Protein AF-A0A6A7G4G2-F1 (afdb_monomer_lite)

Foldseek 3Di:
DLCCVQPNPDDDDLVSVVSVVVSCCCVPPVLVVLVVLACQQPVPVDPDPPDFAFAADEDADDPDAPCVVVVDPRCNRPHDPCRVLCLQQQCDQPRPRGPPGGDDDPLSPVLSVLVNQLVVCCVVPVASCPDPPPEGRHTAYPVFRWHFYRYSDIYTDHGPPCVVVNLVVLQDPDPVSCVVPVVSPDDPDDDPPPDPDPDDDDDDDDDDDDDDDDDDDDDDDPDDDDDDDDDDDDDDDDDDD

Sequence (241 aa):
KIFDHYVGSKELDRENADNFTAMYSDRLMWYPVDTIAYLHSEDLQSKRKKKKTFVYEFAHRGTQSVIDEFHLDIGRNWVSHGDDLIYLFGSTEKCLFCFKGPMKNEEDKKISEMMVKMWTNFAATGNPTPDNEPTTWQPFSAAQPHVLVIDMQPHMSDPDTKSQIREFWRQLPLKANLILFPTSVVNITNIEISIEADATPNDDVVTDEPVTVASEGTVDNSHVNIANVQNVDQQPRKDEL

Radius of gyration: 27.03 Å; chains: 1; bounding box: 56×71×79 Å

pLDDT: mean 76.83, std 24.1, range [27.56, 97.62]

Organism: NCBI:txid1518452

Secondary structure (DSSP, 8-state):
-HHHHHTTTPPP-SSSHHHHHHHHHIIIIIHHHHHHHHHHHH-TT---TT--B--EEE----S--GGGGGT-STTTTS--TTHHHHHHHTTSTT-TT-TTSS---HHHHHHHHHHHHHHHHHHHHS-S--S--SS--PPBBTTB---EEESSS-EEPPTTTTHHHHHHHHTS--HHHHHH-TTT---------------PPP--------------------------------PPPP---

Structure (mmCIF, N/CA/C/O backbone):
data_AF-A0A6A7G4G2-F1
#
_entry.id   AF-A0A6A7G4G2-F1
#
loop_
_atom_site.group_PDB
_atom_site.id
_atom_site.type_symbol
_atom_site.label_atom_id
_atom_site.label_alt_id
_atom_site.label_comp_id
_atom_site.label_asym_id
_atom_site.label_entity_id
_atom_site.label_seq_id
_atom_site.pdbx_PDB_ins_code
_atom_site.Cartn_x
_atom_site.Cartn_y
_atom_site.Cartn_z
_atom_site.occupancy
_atom_site.B_iso_or_equiv
_atom_site.auth_seq_id
_atom_site.auth_comp_id
_atom_site.auth_asym_id
_atom_site.auth_atom_id
_atom_site.pdbx_PDB_model_num
ATOM 1 N N . LYS A 1 1 ? 6.111 -21.995 -13.907 1.00 81.06 1 LYS A N 1
ATOM 2 C CA . LYS A 1 1 ? 4.838 -21.711 -13.187 1.00 81.06 1 LYS A CA 1
ATOM 3 C C . LYS A 1 1 ? 4.731 -20.243 -12.784 1.00 81.06 1 LYS A C 1
ATOM 5 O O . LYS A 1 1 ? 3.945 -19.539 -13.384 1.00 81.06 1 LYS A O 1
ATOM 10 N N . ILE A 1 2 ? 5.484 -19.792 -11.769 1.00 91.25 2 ILE A N 1
ATOM 11 C CA . ILE A 1 2 ? 5.437 -18.396 -11.296 1.00 91.25 2 ILE A CA 1
ATOM 12 C C . ILE A 1 2 ? 5.991 -17.464 -12.368 1.00 91.25 2 ILE A C 1
ATOM 14 O O . ILE A 1 2 ? 5.295 -16.557 -12.798 1.00 91.25 2 ILE A O 1
ATOM 18 N N . PHE A 1 3 ? 7.206 -17.746 -12.841 1.00 90.25 3 PHE A N 1
ATOM 19 C CA . PHE A 1 3 ? 7.815 -16.974 -13.917 1.00 90.25 3 PHE A CA 1
ATOM 20 C C . PHE A 1 3 ? 6.908 -16.938 -15.155 1.00 90.25 3 PHE A C 1
ATOM 22 O O . PHE A 1 3 ? 6.546 -15.860 -15.600 1.00 90.25 3 PHE A O 1
ATOM 29 N N . ASP A 1 4 ? 6.425 -18.095 -15.621 1.00 89.38 4 ASP A N 1
ATOM 30 C CA . ASP A 1 4 ? 5.506 -18.155 -16.770 1.00 89.38 4 ASP A CA 1
ATOM 31 C C . ASP A 1 4 ? 4.194 -17.377 -16.562 1.00 89.38 4 ASP A C 1
ATOM 33 O O . ASP A 1 4 ? 3.686 -16.798 -17.513 1.00 89.38 4 ASP A O 1
ATOM 37 N N . HIS A 1 5 ? 3.643 -17.345 -15.340 1.00 90.50 5 HIS A N 1
ATOM 38 C CA . HIS A 1 5 ? 2.402 -16.619 -15.036 1.00 90.50 5 HIS A CA 1
ATOM 39 C C . HIS A 1 5 ? 2.562 -15.100 -15.179 1.00 90.50 5 HIS A C 1
ATOM 41 O O . HIS A 1 5 ? 1.634 -14.432 -15.621 1.00 90.50 5 HIS A O 1
ATOM 47 N N . TYR A 1 6 ? 3.729 -14.561 -14.814 1.00 91.19 6 TYR A N 1
ATOM 48 C CA . TYR A 1 6 ? 3.992 -13.120 -14.845 1.00 91.19 6 TYR A CA 1
ATOM 49 C C . TYR A 1 6 ? 4.730 -12.680 -16.116 1.00 91.19 6 TYR A C 1
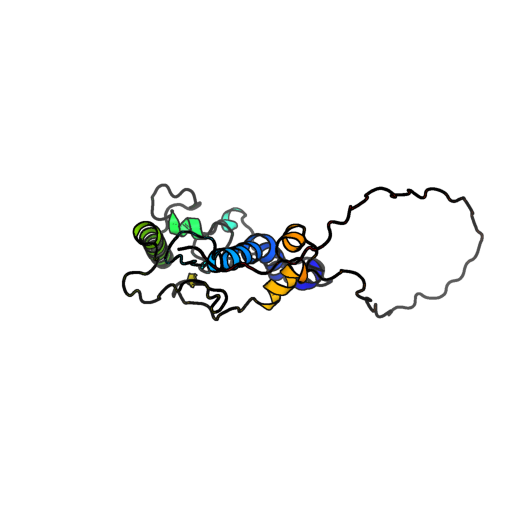ATOM 51 O O . TYR A 1 6 ? 4.337 -11.729 -16.786 1.00 91.19 6 TYR A O 1
ATOM 59 N N . VAL A 1 7 ? 5.823 -13.361 -16.449 1.00 88.00 7 VAL A N 1
ATOM 60 C CA . VAL A 1 7 ? 6.784 -12.967 -17.491 1.00 88.00 7 VAL A CA 1
ATOM 61 C C . VAL A 1 7 ? 6.609 -13.789 -18.774 1.00 88.00 7 VAL A C 1
ATOM 63 O O . VAL A 1 7 ? 6.899 -13.304 -19.869 1.00 88.00 7 VAL A O 1
ATOM 66 N N . GLY A 1 8 ? 6.083 -15.013 -18.671 1.00 83.50 8 GLY A N 1
ATOM 67 C CA . GLY A 1 8 ? 5.951 -15.935 -19.802 1.00 83.50 8 GLY A CA 1
ATOM 68 C C . GLY A 1 8 ? 7.287 -16.564 -20.216 1.00 83.50 8 GLY A C 1
ATOM 69 O O . GLY A 1 8 ? 8.216 -16.655 -19.420 1.00 83.50 8 GLY A O 1
ATOM 70 N N . SER A 1 9 ? 7.392 -17.001 -21.475 1.00 70.12 9 SER A N 1
ATOM 71 C CA . SER A 1 9 ? 8.593 -17.633 -22.053 1.00 70.12 9 SER A CA 1
ATOM 72 C C . SER A 1 9 ? 9.606 -16.637 -22.639 1.00 70.12 9 SER A C 1
ATOM 74 O O . SER A 1 9 ? 10.418 -17.012 -23.483 1.00 70.12 9 SER A O 1
ATOM 76 N N . LYS A 1 10 ? 9.518 -15.355 -22.273 1.00 69.56 10 LYS A N 1
ATOM 77 C CA . LYS A 1 10 ? 10.354 -14.290 -22.840 1.00 69.56 10 LYS A CA 1
ATOM 78 C C . LYS A 1 10 ? 11.706 -14.196 -22.131 1.00 69.56 10 LYS A C 1
ATOM 80 O O . LYS A 1 10 ? 11.816 -14.492 -20.941 1.00 69.56 10 LYS A O 1
ATOM 85 N N . GLU A 1 11 ? 12.719 -13.729 -22.857 1.00 75.94 11 GLU A N 1
ATOM 86 C CA . GLU A 1 11 ? 13.960 -13.240 -22.251 1.00 75.94 11 GLU A CA 1
ATOM 87 C C . GLU A 1 11 ? 13.659 -12.003 -21.391 1.00 75.94 11 GLU A C 1
ATOM 89 O O . GLU A 1 11 ? 12.798 -11.197 -21.738 1.00 75.94 11 GLU A O 1
ATOM 94 N N . LEU A 1 12 ? 14.330 -11.855 -20.245 1.00 77.75 12 LEU A N 1
ATOM 95 C CA . LEU A 1 12 ? 14.161 -10.681 -19.383 1.00 77.75 12 LEU A CA 1
ATOM 96 C C . LEU A 1 12 ? 14.739 -9.442 -20.071 1.00 77.75 12 LEU A C 1
ATOM 98 O O . LEU A 1 12 ? 15.929 -9.401 -20.382 1.00 77.75 12 LEU A O 1
ATOM 102 N N . ASP A 1 13 ? 13.910 -8.422 -20.260 1.00 81.94 13 ASP A N 1
ATOM 103 C CA . ASP A 1 13 ? 14.282 -7.174 -20.916 1.00 81.94 13 ASP A CA 1
ATOM 104 C C . ASP A 1 13 ? 13.625 -5.971 -20.219 1.00 81.94 13 ASP A C 1
ATOM 106 O O . ASP A 1 13 ? 12.921 -6.090 -19.215 1.00 81.94 13 ASP A O 1
ATOM 110 N N . ARG A 1 14 ? 13.898 -4.762 -20.720 1.00 82.94 14 ARG A N 1
ATOM 111 C CA . ARG A 1 14 ? 13.330 -3.539 -20.136 1.00 82.94 14 ARG A CA 1
ATOM 112 C C . ARG A 1 14 ? 11.817 -3.431 -20.329 1.00 82.94 14 ARG A C 1
ATOM 114 O O . ARG A 1 14 ? 11.185 -2.718 -19.556 1.00 82.94 14 ARG A O 1
ATOM 121 N N . GLU A 1 15 ? 11.250 -4.093 -21.334 1.00 81.38 15 GLU A N 1
ATOM 122 C CA . GLU A 1 15 ? 9.824 -4.018 -21.657 1.00 81.38 15 GLU A CA 1
ATOM 123 C C . GLU A 1 15 ? 8.984 -4.888 -20.714 1.00 81.38 15 GLU A C 1
ATOM 125 O O . GLU A 1 15 ? 7.830 -4.562 -20.447 1.00 81.38 15 GLU A O 1
ATOM 130 N N . ASN A 1 16 ? 9.559 -5.964 -20.165 1.00 82.94 16 ASN A N 1
ATOM 131 C CA . ASN A 1 16 ? 8.875 -6.867 -19.232 1.00 82.94 16 ASN A CA 1
ATOM 132 C C . ASN A 1 16 ? 9.217 -6.659 -17.747 1.00 82.94 16 ASN A C 1
ATOM 134 O O . ASN A 1 16 ? 8.733 -7.401 -16.886 1.00 82.94 16 ASN A O 1
ATOM 138 N N . ALA A 1 17 ? 9.992 -5.624 -17.429 1.00 89.25 17 ALA A N 1
ATOM 139 C CA . ALA A 1 17 ? 10.408 -5.335 -16.063 1.00 89.25 17 ALA A CA 1
ATOM 140 C C . ALA A 1 17 ? 9.237 -5.074 -15.106 1.00 89.25 17 ALA A C 1
ATOM 142 O O . ALA A 1 17 ? 9.325 -5.462 -13.945 1.00 89.25 17 ALA A O 1
ATOM 143 N N . ASP A 1 18 ? 8.129 -4.494 -15.579 1.00 90.94 18 ASP A N 1
ATOM 144 C CA . ASP A 1 18 ? 6.926 -4.291 -14.760 1.00 90.94 18 ASP A CA 1
ATOM 145 C C . ASP A 1 18 ? 6.338 -5.628 -14.287 1.00 90.94 18 ASP A C 1
ATOM 147 O O . ASP A 1 18 ? 6.023 -5.787 -13.108 1.00 90.94 18 ASP A O 1
ATOM 151 N N . ASN A 1 19 ? 6.261 -6.627 -15.170 1.00 91.81 19 ASN A N 1
ATOM 152 C CA . ASN A 1 19 ? 5.746 -7.953 -14.827 1.00 91.81 19 ASN A CA 1
ATOM 153 C C . ASN A 1 19 ? 6.685 -8.700 -13.879 1.00 91.81 19 ASN A C 1
ATOM 155 O O . ASN A 1 19 ? 6.238 -9.365 -12.942 1.00 91.81 19 ASN A O 1
ATOM 159 N N . PHE A 1 20 ? 7.993 -8.584 -14.106 1.00 91.56 20 PHE A N 1
ATOM 160 C CA . PHE A 1 20 ? 8.993 -9.163 -13.216 1.00 91.56 20 PHE A CA 1
ATOM 161 C C . PHE A 1 20 ? 8.945 -8.513 -11.826 1.00 91.56 20 PHE A C 1
ATOM 163 O O . PHE A 1 20 ? 8.968 -9.209 -10.810 1.00 91.56 20 PHE A O 1
ATOM 170 N N . THR A 1 21 ? 8.796 -7.191 -11.763 1.00 93.00 21 THR A N 1
ATOM 171 C CA . THR A 1 21 ? 8.613 -6.457 -10.508 1.00 93.00 21 THR A CA 1
ATOM 172 C C . THR A 1 21 ? 7.302 -6.827 -9.828 1.00 93.00 21 THR A C 1
ATOM 174 O O . THR A 1 21 ? 7.306 -7.072 -8.624 1.00 93.00 21 THR A O 1
ATOM 177 N N . ALA A 1 22 ? 6.196 -6.948 -10.566 1.00 94.62 22 ALA A N 1
ATOM 178 C CA . ALA A 1 22 ? 4.913 -7.404 -10.033 1.00 94.62 22 ALA A CA 1
ATOM 179 C C . ALA A 1 22 ? 5.025 -8.808 -9.419 1.00 94.62 22 ALA A C 1
ATOM 181 O O . ALA A 1 22 ? 4.557 -9.020 -8.305 1.00 94.62 22 ALA A O 1
ATOM 182 N N . MET A 1 23 ? 5.737 -9.734 -10.071 1.00 95.50 23 MET A N 1
ATOM 183 C CA . MET A 1 23 ? 5.987 -11.082 -9.546 1.00 95.50 23 MET A CA 1
ATOM 184 C C . MET A 1 23 ? 6.649 -11.050 -8.161 1.00 95.50 23 MET A C 1
ATOM 186 O O . MET A 1 23 ? 6.219 -11.754 -7.243 1.00 95.50 23 MET A O 1
ATOM 190 N N . TYR A 1 24 ? 7.701 -10.241 -7.996 1.00 94.94 24 TYR A N 1
ATOM 191 C CA . TYR A 1 24 ? 8.394 -10.107 -6.713 1.00 94.94 24 TYR A CA 1
ATOM 192 C C . TYR A 1 24 ? 7.564 -9.346 -5.680 1.00 94.94 24 TYR A C 1
ATOM 194 O O . TYR A 1 24 ? 7.491 -9.785 -4.531 1.00 94.94 24 TYR A O 1
ATOM 202 N N . SER A 1 25 ? 6.916 -8.251 -6.075 1.00 96.12 25 SER A N 1
ATOM 203 C CA . SER A 1 25 ? 6.040 -7.455 -5.209 1.00 96.12 25 SER A CA 1
ATOM 204 C C . SER A 1 25 ? 4.886 -8.290 -4.665 1.00 96.12 25 SER A C 1
ATOM 206 O O . SER A 1 25 ? 4.633 -8.285 -3.457 1.00 96.12 25 SER A O 1
ATOM 208 N N . ASP A 1 26 ? 4.247 -9.087 -5.521 1.00 97.12 26 ASP A N 1
ATOM 209 C CA . ASP A 1 26 ? 3.154 -9.962 -5.120 1.00 97.12 26 ASP A CA 1
ATOM 210 C C . ASP A 1 26 ? 3.636 -11.053 -4.171 1.00 97.12 26 ASP A C 1
ATOM 212 O O . ASP A 1 26 ? 3.036 -11.281 -3.119 1.00 97.12 26 ASP A O 1
ATOM 216 N N . ARG A 1 27 ? 4.771 -11.685 -4.487 1.00 94.81 27 ARG A N 1
ATOM 217 C CA . ARG A 1 27 ? 5.325 -12.765 -3.669 1.00 94.81 27 ARG A CA 1
ATOM 218 C C . ARG A 1 27 ? 5.812 -12.301 -2.300 1.00 94.81 27 ARG A C 1
ATOM 220 O O . ARG A 1 27 ? 5.656 -13.039 -1.321 1.00 94.81 27 ARG A O 1
ATOM 227 N N . LEU A 1 28 ? 6.525 -11.181 -2.246 1.00 94.94 28 LEU A N 1
ATOM 228 C CA . LEU A 1 28 ? 7.255 -10.752 -1.052 1.00 94.94 28 LEU A CA 1
ATOM 229 C C . LEU A 1 28 ? 6.418 -9.854 -0.147 1.00 94.94 28 LEU A C 1
ATOM 231 O O . LEU A 1 28 ? 6.585 -9.927 1.067 1.00 94.94 28 LEU A O 1
ATOM 235 N N . MET A 1 29 ? 5.522 -9.050 -0.721 1.00 94.81 29 MET A N 1
ATOM 236 C CA . MET A 1 29 ? 4.782 -8.030 0.017 1.00 94.81 29 MET A CA 1
ATOM 237 C C . MET A 1 29 ? 3.285 -8.301 -0.016 1.00 94.81 29 MET A C 1
ATOM 239 O O . MET A 1 29 ? 2.689 -8.574 1.024 1.00 94.81 29 MET A O 1
ATOM 243 N N . TRP A 1 30 ? 2.677 -8.261 -1.202 1.00 96.50 30 TRP A N 1
ATOM 244 C CA . TRP A 1 30 ? 1.223 -8.191 -1.297 1.00 96.50 30 TRP A CA 1
ATOM 245 C C . TRP A 1 30 ? 0.535 -9.473 -0.806 1.00 96.50 30 TRP A C 1
ATOM 247 O O . TRP A 1 30 ? -0.280 -9.386 0.106 1.00 96.50 30 TRP A O 1
ATOM 257 N N . TYR A 1 31 ? 0.892 -10.662 -1.313 1.00 96.38 31 TYR A N 1
ATOM 258 C CA . TYR A 1 31 ? 0.218 -11.917 -0.939 1.00 96.38 31 TYR A CA 1
ATOM 259 C C . TYR A 1 31 ? 0.332 -12.250 0.564 1.00 96.38 31 TYR A C 1
ATOM 261 O O . TYR A 1 31 ? -0.677 -12.623 1.173 1.00 96.38 31 TYR A O 1
ATOM 269 N N . PRO A 1 32 ? 1.504 -12.093 1.219 1.00 95.56 32 PRO A N 1
ATOM 270 C CA . PRO A 1 32 ? 1.597 -12.231 2.671 1.00 95.56 32 PRO A CA 1
ATOM 271 C C . PRO A 1 32 ? 0.746 -11.214 3.447 1.00 95.56 32 PRO A C 1
ATOM 273 O O . PRO A 1 32 ? 0.063 -11.610 4.391 1.00 95.56 32 PRO A O 1
ATOM 276 N N . VAL A 1 33 ? 0.766 -9.929 3.066 1.00 96.00 33 VAL A N 1
ATOM 277 C CA . VAL A 1 33 ? -0.027 -8.872 3.729 1.00 96.00 33 VAL A CA 1
ATOM 278 C C . VAL A 1 33 ? -1.515 -9.162 3.604 1.00 96.00 33 VAL A C 1
ATOM 280 O O . VAL A 1 33 ? -2.245 -9.121 4.591 1.00 96.00 33 VAL A O 1
ATOM 283 N N . ASP A 1 34 ? -1.944 -9.514 2.403 1.00 96.06 34 ASP A N 1
ATOM 284 C CA . ASP A 1 34 ? -3.311 -9.870 2.074 1.00 96.06 34 ASP A CA 1
ATOM 285 C C . ASP A 1 34 ? -3.786 -11.108 2.865 1.00 96.06 34 ASP A C 1
ATOM 287 O O . ASP A 1 34 ? -4.823 -11.072 3.530 1.00 96.06 34 ASP A O 1
ATOM 291 N N . THR A 1 35 ? -2.968 -12.162 2.925 1.00 95.00 35 THR A N 1
ATOM 292 C CA . THR A 1 35 ? -3.232 -13.351 3.755 1.00 95.00 35 THR A CA 1
ATOM 293 C C . THR A 1 35 ? -3.382 -12.993 5.237 1.00 95.00 35 THR A C 1
ATOM 295 O O . THR A 1 35 ? -4.319 -13.439 5.903 1.00 95.00 35 THR A O 1
ATOM 298 N N . ILE A 1 36 ? -2.475 -12.168 5.771 1.00 93.75 36 ILE A N 1
ATOM 299 C CA . ILE A 1 36 ? -2.517 -11.735 7.173 1.00 93.75 36 ILE A CA 1
ATOM 300 C C . ILE A 1 36 ? -3.740 -10.854 7.435 1.00 93.75 36 ILE A C 1
ATOM 302 O O . ILE A 1 36 ? -4.335 -10.969 8.505 1.00 93.75 36 ILE A O 1
ATOM 306 N N . ALA A 1 37 ? -4.149 -10.009 6.487 1.00 95.00 37 ALA A N 1
ATOM 307 C CA . ALA A 1 37 ? -5.330 -9.167 6.629 1.00 95.00 37 ALA A CA 1
ATOM 308 C C . ALA A 1 37 ? -6.604 -10.006 6.806 1.00 95.00 37 ALA A C 1
ATOM 310 O O . ALA A 1 37 ? -7.372 -9.738 7.735 1.00 95.00 37 ALA A O 1
ATOM 311 N N . TYR A 1 38 ? -6.779 -11.063 6.001 1.00 93.94 38 TYR A N 1
ATOM 312 C CA . TYR A 1 38 ? -7.881 -12.021 6.160 1.00 93.94 38 TYR A CA 1
ATOM 313 C C . TYR A 1 38 ? -7.832 -12.698 7.527 1.00 93.94 38 TYR A C 1
ATOM 315 O O . TYR A 1 38 ? -8.751 -12.508 8.326 1.00 93.94 38 TYR A O 1
ATOM 323 N N . LEU A 1 39 ? -6.721 -13.371 7.848 1.00 91.44 39 LEU A N 1
ATOM 324 C CA . LEU A 1 39 ? -6.558 -14.088 9.118 1.00 91.44 39 LEU A CA 1
ATOM 325 C C . LEU A 1 39 ? -6.766 -13.172 10.331 1.00 91.44 39 LEU A C 1
ATOM 327 O O . LEU A 1 39 ? -7.404 -13.552 11.309 1.00 91.44 39 LEU A O 1
ATOM 331 N N . HIS A 1 40 ? -6.258 -11.940 10.277 1.00 91.12 40 HIS A N 1
ATOM 332 C CA . HIS A 1 40 ? -6.426 -10.975 11.353 1.00 91.12 40 HIS A CA 1
ATOM 333 C C . HIS A 1 40 ? -7.870 -10.462 11.431 1.00 91.12 40 HIS A C 1
ATOM 335 O O . HIS A 1 40 ? -8.378 -10.289 12.539 1.00 91.12 40 HIS A O 1
ATOM 341 N N . SER A 1 41 ? -8.543 -10.225 10.303 1.00 91.75 41 SER A N 1
ATOM 342 C CA . SER A 1 41 ? -9.944 -9.780 10.294 1.00 91.75 41 SER A CA 1
ATOM 343 C C . SER A 1 41 ? -10.920 -10.856 10.782 1.00 91.75 41 SER A C 1
ATOM 345 O O . SER A 1 41 ? -11.914 -10.519 11.421 1.00 91.75 41 SER A O 1
ATOM 347 N N . GLU A 1 42 ? -10.605 -12.131 10.550 1.00 87.56 42 GLU A N 1
ATOM 348 C CA . GLU A 1 42 ? -11.453 -13.281 10.885 1.00 87.56 42 GLU A CA 1
ATOM 349 C C . GLU A 1 42 ? -11.071 -13.977 12.197 1.00 87.56 42 GLU A C 1
ATOM 351 O O . GLU A 1 42 ? -11.724 -14.937 12.590 1.00 87.56 42 GLU A O 1
ATOM 356 N N . ASP A 1 43 ? -10.026 -13.529 12.895 1.00 81.56 43 ASP A N 1
ATOM 357 C CA . ASP A 1 43 ? -9.578 -14.122 14.161 1.00 81.56 43 ASP A CA 1
ATOM 358 C C . ASP A 1 43 ? -10.639 -13.970 15.271 1.00 81.56 43 ASP A C 1
ATOM 360 O O . ASP A 1 43 ? -10.647 -13.017 16.060 1.00 81.56 43 ASP A O 1
ATOM 364 N N . LEU A 1 44 ? -11.524 -14.969 15.330 1.00 66.62 44 LEU A N 1
ATOM 365 C CA . LEU A 1 44 ? -12.608 -15.109 16.302 1.00 66.62 44 LEU A CA 1
ATOM 366 C C . LEU A 1 44 ? -12.099 -15.387 17.722 1.00 66.62 44 LEU A C 1
ATOM 368 O O . LEU A 1 44 ? -12.847 -15.223 18.684 1.00 66.62 44 LEU A O 1
ATOM 372 N N . GLN A 1 45 ? -10.841 -15.815 17.868 1.00 72.44 45 GLN A N 1
ATOM 373 C CA . GLN A 1 45 ? -10.237 -16.136 19.165 1.00 72.44 45 GLN A CA 1
ATOM 374 C C . GLN A 1 45 ? -9.701 -14.885 19.874 1.00 72.44 45 GLN A C 1
ATOM 376 O O . GLN A 1 45 ? -9.361 -14.922 21.063 1.00 72.44 45 GLN A O 1
ATOM 381 N N . SER A 1 46 ? -9.642 -13.750 19.173 1.00 74.75 46 SER A N 1
ATOM 382 C CA . SER A 1 46 ? -9.207 -12.491 19.754 1.00 74.75 46 SER A CA 1
ATOM 383 C C . SER A 1 46 ? -10.125 -12.045 20.892 1.00 74.75 46 SER A C 1
ATOM 385 O O . SER A 1 46 ? -11.298 -11.733 2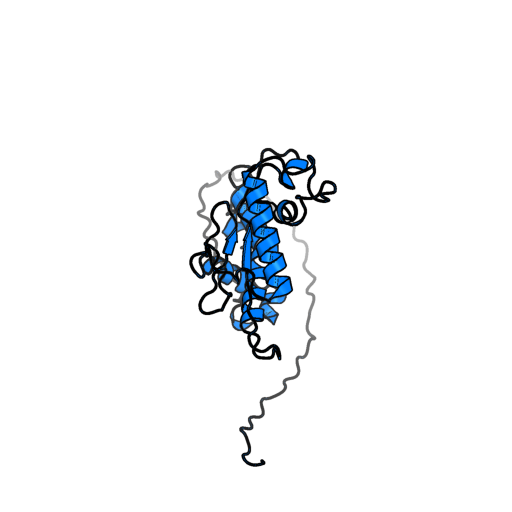0.703 1.00 74.75 46 SER A O 1
ATOM 387 N N . LYS A 1 47 ? -9.560 -11.873 22.092 1.00 78.19 47 LYS A N 1
ATOM 388 C CA . LYS A 1 47 ? -10.270 -11.270 23.238 1.00 78.19 47 LYS A CA 1
ATOM 389 C C . LYS A 1 47 ? -10.546 -9.765 23.055 1.00 78.19 47 LYS A C 1
ATOM 391 O O . LYS A 1 47 ? -11.192 -9.146 23.902 1.00 78.19 47 LYS A O 1
ATOM 396 N N . ARG A 1 48 ? -10.040 -9.149 21.977 1.00 70.12 48 ARG A N 1
ATOM 397 C CA . ARG A 1 48 ? -10.210 -7.720 21.676 1.00 70.12 48 ARG A CA 1
ATOM 398 C C . ARG A 1 48 ? -11.611 -7.467 21.115 1.00 70.12 48 ARG A C 1
ATOM 400 O O . ARG A 1 48 ? -11.864 -7.653 19.928 1.00 70.12 48 ARG A O 1
ATOM 407 N N . LYS A 1 49 ? -12.529 -6.999 21.967 1.00 64.38 49 LYS A N 1
ATOM 408 C CA . LYS A 1 49 ? -13.860 -6.540 21.533 1.00 64.38 49 LYS A CA 1
ATOM 409 C C . LYS A 1 49 ? -13.707 -5.441 20.466 1.00 64.38 49 LYS A C 1
ATOM 411 O O . LYS A 1 49 ? -12.964 -4.491 20.689 1.00 64.38 49 LYS A O 1
ATOM 416 N N . LYS A 1 50 ? -14.446 -5.543 19.351 1.00 72.56 50 LYS A N 1
ATOM 417 C CA . LYS A 1 50 ? -14.474 -4.558 18.242 1.00 72.56 50 LYS A CA 1
ATOM 418 C C . LYS A 1 50 ? -13.144 -4.388 17.481 1.00 72.56 50 LYS A C 1
ATOM 420 O O . LYS A 1 50 ? -12.844 -3.289 17.018 1.00 72.56 50 LYS A O 1
ATOM 425 N N . LYS A 1 51 ? -12.354 -5.461 17.349 1.00 82.12 51 LYS A N 1
ATOM 426 C CA . LYS A 1 51 ? -11.158 -5.497 16.493 1.00 82.12 51 LYS A CA 1
ATOM 427 C C . LYS A 1 51 ? -11.503 -5.032 15.073 1.00 82.12 51 LYS A C 1
ATOM 429 O O . LYS A 1 51 ? -12.492 -5.477 14.499 1.00 82.12 51 LYS A O 1
ATOM 434 N N . LYS A 1 52 ? -10.680 -4.142 14.525 1.00 91.31 52 LYS A N 1
ATOM 435 C CA . LYS A 1 52 ? -10.749 -3.685 13.136 1.00 91.31 52 LYS A CA 1
ATOM 436 C C . LYS A 1 52 ? -9.377 -3.869 12.504 1.00 91.31 52 LYS A C 1
ATOM 438 O O . LYS A 1 52 ? -8.367 -3.544 13.127 1.00 91.31 52 LYS A O 1
ATOM 443 N N . THR A 1 53 ? -9.354 -4.409 11.295 1.00 94.06 53 THR A N 1
ATOM 444 C CA . THR A 1 53 ? -8.159 -4.468 10.451 1.00 94.06 53 THR A CA 1
ATOM 445 C C . THR A 1 53 ? -8.255 -3.318 9.461 1.00 94.06 53 THR A C 1
ATOM 447 O O . THR A 1 53 ? -9.323 -3.110 8.904 1.00 94.06 53 THR A O 1
ATOM 450 N N . PHE A 1 54 ? -7.179 -2.574 9.236 1.00 95.81 54 PHE A N 1
ATOM 451 C CA . PHE A 1 54 ? -7.116 -1.536 8.207 1.00 95.81 54 PHE A CA 1
ATOM 452 C C . PHE A 1 54 ? -5.918 -1.840 7.316 1.00 95.81 54 PHE A C 1
ATOM 454 O O . PHE A 1 54 ? -4.846 -2.166 7.825 1.00 95.81 54 PHE A O 1
ATOM 461 N N . VAL A 1 55 ? -6.115 -1.777 6.003 1.00 97.00 55 VAL A N 1
ATOM 462 C CA . VAL A 1 55 ? -5.088 -2.078 4.999 1.00 97.00 55 VAL A CA 1
ATOM 463 C C . VAL A 1 55 ? -4.981 -0.879 4.065 1.00 97.00 55 VAL A C 1
ATOM 465 O O . VAL A 1 55 ? -6.010 -0.284 3.730 1.00 97.00 55 VAL A O 1
ATOM 468 N N . TYR A 1 56 ? -3.757 -0.519 3.675 1.00 97.44 56 TYR A N 1
ATOM 469 C CA . TYR A 1 56 ? -3.493 0.510 2.671 1.00 97.44 56 TYR A CA 1
ATOM 470 C C . TYR A 1 56 ? -2.571 -0.004 1.567 1.00 97.44 56 TYR A C 1
ATOM 472 O O . TYR A 1 56 ? -1.787 -0.929 1.775 1.00 97.44 56 TYR A O 1
ATOM 480 N N . GLU A 1 57 ? -2.660 0.649 0.415 1.00 96.94 57 GLU A N 1
ATOM 481 C CA . GLU A 1 57 ? -1.700 0.590 -0.676 1.00 96.94 57 GLU A CA 1
ATOM 482 C C . GLU A 1 57 ? -1.173 2.008 -0.887 1.00 96.94 57 GLU A C 1
ATOM 484 O O . GLU A 1 57 ? -1.944 2.937 -1.126 1.00 96.94 57 GLU A O 1
ATOM 489 N N . PHE A 1 58 ? 0.135 2.202 -0.740 1.00 97.62 58 PHE A N 1
ATOM 490 C CA . PHE A 1 58 ? 0.751 3.495 -1.009 1.00 97.62 58 PHE A CA 1
ATOM 491 C C . PHE A 1 58 ? 1.029 3.613 -2.509 1.00 97.62 58 PHE A C 1
ATOM 493 O O . PHE A 1 58 ? 1.799 2.826 -3.053 1.00 97.62 58 PHE A O 1
ATOM 500 N N . ALA A 1 59 ? 0.388 4.578 -3.167 1.00 96.44 59 ALA A N 1
ATOM 501 C CA . ALA A 1 59 ? 0.373 4.726 -4.624 1.00 96.44 59 ALA A CA 1
ATOM 502 C C . ALA A 1 59 ? 0.884 6.102 -5.093 1.00 96.44 59 ALA A C 1
ATOM 504 O O . ALA A 1 59 ? 0.751 6.459 -6.263 1.00 96.44 59 ALA A O 1
ATOM 505 N N . HIS A 1 60 ? 1.496 6.882 -4.198 1.00 96.00 60 HIS A N 1
ATOM 506 C CA . HIS A 1 60 ? 2.052 8.192 -4.531 1.00 96.00 60 HIS A CA 1
ATOM 507 C C . HIS A 1 60 ? 3.539 8.114 -4.882 1.00 96.00 60 HIS A C 1
ATOM 509 O O . HIS A 1 60 ? 4.389 7.876 -4.021 1.00 96.00 60 HIS A O 1
ATOM 515 N N . ARG A 1 61 ? 3.875 8.396 -6.143 1.00 94.94 61 ARG A N 1
ATOM 516 C CA . ARG A 1 61 ? 5.260 8.608 -6.577 1.00 94.94 61 ARG A CA 1
ATOM 517 C C . ARG A 1 61 ? 5.618 10.091 -6.482 1.00 94.94 61 ARG A C 1
ATOM 519 O O . ARG A 1 61 ? 5.479 10.830 -7.453 1.00 94.94 61 ARG A O 1
ATOM 526 N N . GLY A 1 62 ? 6.088 10.524 -5.317 1.00 91.75 62 GLY A N 1
ATOM 527 C CA . GLY A 1 62 ? 6.501 11.918 -5.127 1.00 91.75 62 GLY A CA 1
ATOM 528 C C . GLY A 1 62 ? 7.892 12.237 -5.661 1.00 91.75 62 GLY A C 1
ATOM 529 O O . GLY A 1 62 ? 8.509 11.450 -6.381 1.00 91.75 62 GLY A O 1
ATOM 530 N N . THR A 1 63 ? 8.409 13.412 -5.298 1.00 91.50 63 THR A N 1
ATOM 531 C CA . THR A 1 63 ? 9.675 13.944 -5.843 1.00 91.50 63 THR A CA 1
ATOM 532 C C . THR A 1 63 ? 10.928 13.190 -5.395 1.00 91.50 63 THR A C 1
ATOM 534 O O . THR A 1 63 ? 11.980 13.309 -6.027 1.00 91.50 63 THR A O 1
ATOM 537 N N . GLN A 1 64 ? 10.821 12.418 -4.315 1.00 89.00 64 GLN A N 1
ATOM 538 C CA . GLN A 1 64 ? 11.861 11.533 -3.803 1.00 89.00 64 GLN A CA 1
ATOM 539 C C . GLN A 1 64 ? 11.314 10.108 -3.718 1.00 89.00 64 GLN A C 1
ATOM 541 O O . GLN A 1 64 ? 10.155 9.904 -3.359 1.00 89.00 64 GLN A O 1
ATOM 546 N N . SER A 1 65 ? 12.167 9.139 -4.030 1.00 91.56 65 SER A N 1
ATOM 547 C CA . SER A 1 65 ? 11.921 7.709 -3.843 1.00 91.56 65 SER A CA 1
ATOM 548 C C . SER A 1 65 ? 13.217 7.043 -3.398 1.00 91.56 65 SER A C 1
ATOM 550 O O . SER A 1 65 ? 14.303 7.514 -3.745 1.00 91.56 65 SER A O 1
ATOM 552 N N . VAL A 1 66 ? 13.116 5.945 -2.652 1.00 89.19 66 VAL A N 1
ATOM 553 C CA . VAL A 1 66 ? 14.264 5.113 -2.275 1.00 89.19 66 VAL A CA 1
ATOM 554 C C . VAL A 1 66 ? 14.982 4.599 -3.526 1.00 89.19 66 VAL A C 1
ATOM 556 O O . VAL A 1 66 ? 16.210 4.522 -3.541 1.00 89.19 66 VAL A O 1
ATOM 559 N N . ILE A 1 67 ? 14.245 4.312 -4.607 1.00 89.88 67 ILE A N 1
ATOM 560 C CA . ILE A 1 67 ? 14.845 3.776 -5.833 1.00 89.88 67 ILE A CA 1
ATOM 561 C C . ILE A 1 67 ? 15.735 4.790 -6.575 1.00 89.88 67 ILE A C 1
ATOM 563 O O . ILE A 1 67 ? 16.622 4.388 -7.329 1.00 89.88 67 ILE A O 1
ATOM 567 N N . ASP A 1 68 ? 15.555 6.097 -6.336 1.00 90.31 68 ASP A N 1
ATOM 568 C CA . ASP A 1 68 ? 16.350 7.155 -6.980 1.00 90.31 68 ASP A CA 1
ATOM 569 C C . ASP A 1 68 ? 17.854 7.031 -6.680 1.00 90.31 68 ASP A C 1
ATOM 571 O O . ASP A 1 68 ? 18.683 7.456 -7.491 1.00 90.31 68 ASP A O 1
ATOM 575 N N . GLU A 1 69 ? 18.202 6.460 -5.523 1.00 87.50 69 GLU A N 1
ATOM 576 C CA . GLU A 1 69 ? 19.582 6.295 -5.051 1.00 87.50 69 GLU A CA 1
ATOM 577 C C . GLU A 1 69 ? 20.366 5.261 -5.873 1.00 87.50 69 GLU A C 1
ATOM 579 O O . GLU A 1 69 ? 21.591 5.296 -5.928 1.00 87.50 69 GLU A O 1
ATOM 584 N N . PHE A 1 70 ? 19.673 4.365 -6.580 1.00 88.00 70 PHE A N 1
ATOM 585 C CA . PHE A 1 70 ? 20.322 3.398 -7.467 1.00 88.00 70 PHE A CA 1
ATOM 586 C C . PHE A 1 70 ? 20.658 3.981 -8.845 1.00 88.00 70 PHE A C 1
ATOM 588 O O . PHE A 1 70 ? 21.336 3.321 -9.630 1.00 88.00 70 PHE A O 1
ATOM 595 N N . HIS A 1 71 ? 20.196 5.202 -9.148 1.00 88.38 71 HIS A N 1
ATOM 596 C CA . HIS A 1 71 ? 20.448 5.903 -10.413 1.00 88.38 71 HIS A CA 1
ATOM 597 C C . HIS A 1 71 ? 20.104 5.072 -11.664 1.00 88.38 71 HIS A C 1
ATOM 599 O O . HIS A 1 71 ? 20.829 5.082 -12.660 1.00 88.38 71 HIS A O 1
ATOM 605 N N . LEU A 1 72 ? 18.989 4.339 -11.606 1.00 87.50 72 LEU A N 1
ATOM 606 C CA . LEU A 1 72 ? 18.493 3.503 -12.696 1.00 87.50 72 LEU A CA 1
ATOM 607 C C . LEU A 1 72 ? 17.376 4.215 -13.471 1.00 87.50 72 LEU A C 1
ATOM 609 O O . LEU A 1 72 ? 16.476 4.805 -12.880 1.00 87.50 72 LEU A O 1
ATOM 613 N N . ASP A 1 73 ? 17.392 4.101 -14.802 1.00 87.75 73 ASP A N 1
ATOM 614 C CA . ASP A 1 73 ? 16.284 4.583 -15.644 1.00 87.75 73 ASP A CA 1
ATOM 615 C C . ASP A 1 73 ? 15.032 3.706 -15.502 1.00 87.75 73 ASP A C 1
ATOM 617 O O . ASP A 1 73 ? 13.895 4.179 -15.599 1.00 87.75 73 ASP A O 1
ATOM 621 N N . ILE A 1 74 ? 15.247 2.403 -15.302 1.00 88.56 74 ILE A N 1
ATOM 622 C CA . ILE A 1 74 ? 14.182 1.419 -15.142 1.00 88.56 74 ILE A CA 1
ATOM 623 C C . ILE A 1 74 ? 13.523 1.579 -13.775 1.00 88.56 74 ILE A C 1
ATOM 625 O O . ILE A 1 74 ? 14.200 1.761 -12.767 1.00 88.56 74 ILE A O 1
ATOM 629 N N . GLY A 1 75 ? 12.192 1.546 -13.745 1.00 87.06 75 GLY A N 1
ATOM 630 C CA . GLY A 1 75 ? 11.434 1.710 -12.507 1.00 87.06 75 GLY A CA 1
ATOM 631 C C . GLY A 1 75 ? 11.430 3.123 -11.922 1.00 87.06 75 GLY A C 1
ATOM 632 O O . GLY A 1 75 ? 10.905 3.320 -10.832 1.00 87.06 75 GLY A O 1
ATOM 633 N N . ARG A 1 76 ? 11.928 4.135 -12.650 1.00 88.31 76 ARG A N 1
ATOM 634 C CA . ARG A 1 76 ? 11.945 5.540 -12.192 1.00 88.31 76 ARG A CA 1
ATOM 635 C C . ARG A 1 76 ? 10.577 6.075 -11.745 1.00 88.31 76 ARG A C 1
ATOM 637 O O . ARG A 1 76 ? 10.520 6.962 -10.900 1.00 88.31 76 ARG A O 1
ATOM 644 N N . ASN A 1 77 ? 9.489 5.533 -12.296 1.00 90.12 77 ASN A N 1
ATOM 645 C CA . ASN A 1 77 ? 8.112 5.929 -11.987 1.00 90.12 77 ASN A CA 1
ATOM 646 C C . ASN A 1 77 ? 7.411 4.978 -11.002 1.00 90.12 77 ASN A C 1
ATOM 648 O O . ASN A 1 77 ? 6.240 5.189 -10.700 1.00 90.12 77 ASN A O 1
ATOM 652 N N . TRP A 1 78 ? 8.080 3.927 -10.528 1.00 93.75 78 TRP A N 1
ATOM 653 C CA . TRP A 1 78 ? 7.498 3.008 -9.555 1.00 93.75 78 TRP A CA 1
ATOM 654 C C . TRP A 1 78 ? 7.484 3.627 -8.162 1.00 93.75 78 TRP A C 1
ATOM 656 O O . TRP A 1 78 ? 8.353 4.427 -7.815 1.00 93.75 78 TRP A O 1
ATOM 666 N N . VAL A 1 79 ? 6.513 3.198 -7.360 1.00 95.69 79 VAL A N 1
ATOM 667 C CA . VAL A 1 79 ? 6.520 3.393 -5.912 1.00 95.69 79 VAL A CA 1
ATOM 668 C C . VAL A 1 79 ? 7.261 2.211 -5.305 1.00 95.69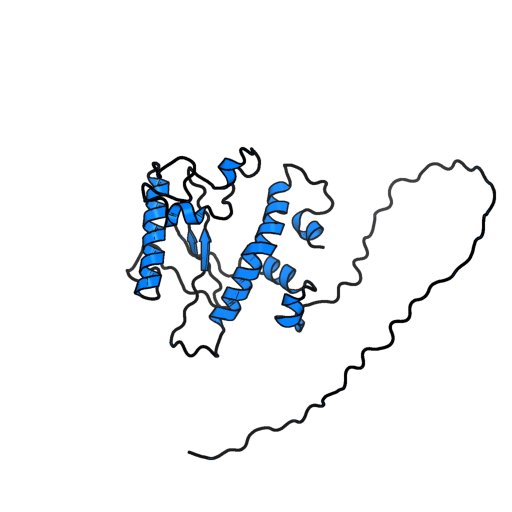 79 VAL A C 1
ATOM 670 O O . VAL A 1 79 ? 6.855 1.058 -5.461 1.00 95.69 79 VAL A O 1
ATOM 673 N N . SER A 1 80 ? 8.401 2.491 -4.687 1.00 93.06 80 SER A N 1
ATOM 674 C CA . SER A 1 80 ? 9.345 1.473 -4.244 1.00 93.06 80 SER A CA 1
ATOM 675 C C . SER A 1 80 ? 9.177 1.122 -2.767 1.00 93.06 80 SER A C 1
ATOM 677 O O . SER A 1 80 ? 8.497 1.808 -1.999 1.00 93.06 80 SER A O 1
ATOM 679 N N . HIS A 1 81 ? 9.794 0.017 -2.352 1.00 93.25 81 HIS A N 1
ATOM 680 C CA . HIS A 1 81 ? 9.769 -0.395 -0.956 1.00 93.25 81 HIS A CA 1
ATOM 681 C C . HIS A 1 81 ? 10.403 0.673 -0.051 1.00 93.25 81 HIS A C 1
ATOM 683 O O . HIS A 1 81 ? 11.564 1.036 -0.228 1.00 93.25 81 HIS A O 1
ATOM 689 N N . GLY A 1 82 ? 9.641 1.126 0.947 1.00 91.81 82 GLY A N 1
ATOM 690 C CA . GLY A 1 82 ? 10.065 2.146 1.905 1.00 91.81 82 GLY A CA 1
ATOM 691 C C . GLY A 1 82 ? 9.770 3.585 1.478 1.00 91.81 82 GLY A C 1
ATOM 692 O O . GLY A 1 82 ? 10.030 4.492 2.266 1.00 91.81 82 GLY A O 1
ATOM 693 N N . ASP A 1 83 ? 9.200 3.817 0.289 1.00 94.00 83 ASP A N 1
ATOM 694 C CA . ASP A 1 83 ? 8.817 5.170 -0.144 1.00 94.00 83 ASP A CA 1
ATOM 695 C C . ASP A 1 83 ? 7.796 5.806 0.807 1.00 94.00 83 ASP A C 1
ATOM 697 O O . ASP A 1 83 ? 7.873 6.999 1.086 1.00 94.00 83 ASP A O 1
ATOM 701 N N . ASP A 1 84 ? 6.885 5.017 1.375 1.00 94.81 84 ASP A N 1
ATOM 702 C CA . ASP A 1 84 ? 5.884 5.473 2.343 1.00 94.81 84 ASP A CA 1
ATOM 703 C C . ASP A 1 84 ? 6.507 6.018 3.647 1.00 94.81 84 ASP A C 1
ATOM 705 O O . ASP A 1 84 ? 5.978 6.951 4.261 1.00 94.81 84 ASP A O 1
ATOM 709 N N . LEU A 1 85 ? 7.686 5.520 4.038 1.00 92.75 85 LEU A N 1
ATOM 710 C CA . LEU A 1 85 ? 8.437 6.013 5.199 1.00 92.75 85 LEU A CA 1
ATOM 711 C C . LEU A 1 85 ? 8.937 7.449 5.005 1.00 92.75 85 LEU A C 1
ATOM 713 O O . LEU A 1 85 ? 9.057 8.191 5.985 1.00 92.75 85 LEU A O 1
ATOM 717 N N . ILE A 1 86 ? 9.178 7.870 3.759 1.00 91.94 86 ILE A N 1
ATOM 718 C CA . ILE A 1 86 ? 9.532 9.258 3.432 1.00 91.94 86 ILE A CA 1
ATOM 719 C C . ILE A 1 86 ? 8.401 10.197 3.869 1.00 91.94 86 ILE A C 1
ATOM 721 O O . ILE A 1 86 ? 8.659 11.274 4.397 1.00 91.94 86 ILE A O 1
ATOM 725 N N . TYR A 1 87 ? 7.142 9.784 3.731 1.00 93.06 87 TYR A N 1
ATOM 726 C CA . TYR A 1 87 ? 5.979 10.614 4.062 1.00 93.06 87 TYR A CA 1
ATOM 727 C C . TYR A 1 87 ? 5.600 10.522 5.539 1.00 93.06 87 TYR A C 1
ATOM 729 O O . TYR A 1 87 ? 5.119 11.503 6.101 1.00 93.06 87 TYR A O 1
ATOM 737 N N . LEU A 1 88 ? 5.875 9.398 6.204 1.00 92.00 88 LEU A N 1
ATOM 738 C CA . LEU A 1 88 ? 5.662 9.273 7.650 1.00 92.00 88 LEU A CA 1
ATOM 739 C C . LEU A 1 88 ? 6.719 10.013 8.482 1.00 92.00 88 LEU A C 1
ATOM 741 O O . LEU A 1 88 ? 6.400 10.527 9.553 1.00 92.00 88 LEU A O 1
ATOM 745 N N . PHE A 1 89 ? 7.966 10.080 8.005 1.00 87.50 89 PHE A N 1
ATOM 746 C CA . PHE A 1 89 ? 9.099 10.582 8.795 1.00 87.50 89 PHE A CA 1
ATOM 747 C C . PHE A 1 89 ? 9.854 11.761 8.156 1.00 87.50 89 PHE A C 1
ATOM 749 O O . PHE A 1 89 ? 10.796 12.287 8.759 1.00 87.50 89 PHE A O 1
ATOM 756 N N . GLY A 1 90 ? 9.455 12.207 6.960 1.00 77.25 90 GLY A N 1
ATOM 757 C CA . GLY A 1 90 ? 10.184 13.212 6.178 1.00 77.25 90 GLY A CA 1
ATOM 758 C C . GLY A 1 90 ? 9.849 14.672 6.406 1.00 77.25 90 GLY A C 1
ATOM 759 O O . GLY A 1 90 ? 10.498 15.542 5.825 1.00 77.25 90 GLY A O 1
ATOM 760 N N . SER A 1 91 ? 8.908 14.960 7.301 1.00 68.44 91 SER A N 1
ATOM 761 C CA . SER A 1 91 ? 8.590 16.326 7.727 1.00 68.44 91 SER A CA 1
ATOM 762 C C . SER A 1 91 ? 9.627 16.927 8.686 1.00 68.44 91 SER A C 1
ATOM 764 O O . SER A 1 91 ? 9.586 18.124 8.966 1.00 68.44 91 SER A O 1
ATOM 766 N N . THR A 1 92 ? 10.576 16.129 9.188 1.00 67.19 92 THR A N 1
ATOM 767 C CA . THR A 1 92 ? 11.624 16.601 10.103 1.00 67.19 92 THR A CA 1
ATOM 768 C C . THR A 1 92 ? 12.933 16.888 9.367 1.00 67.19 92 THR A C 1
ATOM 770 O O . THR A 1 92 ? 13.296 16.194 8.419 1.00 67.19 92 THR A O 1
ATOM 773 N N . GLU A 1 93 ? 13.706 17.869 9.846 1.00 65.00 93 GLU A N 1
ATOM 774 C CA . GLU A 1 93 ? 15.041 18.181 9.298 1.00 65.00 93 GLU A CA 1
ATOM 775 C C . GLU A 1 93 ? 16.028 17.000 9.383 1.00 65.00 93 GLU A C 1
ATOM 777 O O . GLU A 1 93 ? 17.042 16.985 8.691 1.00 65.00 93 GLU A O 1
ATOM 782 N N . LYS A 1 94 ? 15.727 15.993 10.215 1.00 67.19 94 LYS A N 1
ATOM 783 C CA . LYS A 1 94 ? 16.507 14.761 10.401 1.00 67.19 94 LYS A CA 1
ATOM 784 C C . LYS A 1 94 ? 15.817 13.550 9.775 1.00 67.19 94 LYS A C 1
ATOM 786 O O . LYS A 1 94 ? 15.808 12.470 10.363 1.00 67.19 94 LYS A O 1
ATOM 791 N N . CYS A 1 95 ? 15.203 13.732 8.612 1.00 69.25 95 CYS A N 1
ATOM 792 C CA . CYS A 1 95 ? 14.560 12.636 7.908 1.00 69.25 95 CYS A CA 1
ATOM 793 C C . CYS A 1 95 ? 15.574 11.530 7.571 1.00 69.25 95 CYS A C 1
ATOM 795 O O . CYS A 1 95 ? 16.425 11.695 6.701 1.00 69.25 95 CYS A O 1
ATOM 797 N N . LEU A 1 96 ? 15.449 10.384 8.247 1.00 70.00 96 LEU A N 1
ATOM 798 C CA . LEU A 1 96 ? 16.301 9.205 8.039 1.00 70.00 96 LEU A CA 1
ATOM 799 C C . LEU A 1 96 ? 16.109 8.559 6.658 1.00 70.00 96 LEU A C 1
ATOM 801 O O . LEU A 1 96 ? 16.969 7.804 6.219 1.00 70.00 96 LEU A O 1
ATOM 805 N N . PHE A 1 97 ? 14.996 8.863 5.987 1.00 73.94 97 PHE A N 1
ATOM 806 C CA . PHE A 1 97 ? 14.599 8.274 4.707 1.00 73.94 97 PHE A CA 1
ATOM 807 C C . PHE A 1 97 ? 14.646 9.277 3.539 1.00 73.94 97 PHE A C 1
ATOM 809 O O . PHE A 1 97 ? 14.275 8.934 2.423 1.00 73.94 97 PHE A O 1
ATOM 816 N N . CYS A 1 98 ? 15.097 10.517 3.768 1.00 73.00 98 CYS A N 1
ATOM 817 C CA . CYS A 1 98 ? 15.129 11.563 2.745 1.00 73.00 98 CYS A CA 1
ATOM 818 C C . CYS A 1 98 ? 16.563 11.769 2.270 1.00 73.00 98 CYS A C 1
ATOM 820 O O . CYS A 1 98 ? 17.339 12.514 2.870 1.00 73.00 98 CYS A O 1
ATOM 822 N N . PHE A 1 99 ? 16.905 11.124 1.160 1.00 73.12 99 PHE A N 1
ATOM 823 C CA . PHE A 1 99 ? 18.264 11.128 0.617 1.00 73.12 99 PHE A CA 1
ATOM 824 C C . PHE A 1 99 ? 18.671 12.485 0.020 1.00 73.12 99 PHE A C 1
ATOM 826 O O . PHE A 1 99 ? 19.856 12.802 -0.044 1.00 73.12 99 PHE A O 1
ATOM 833 N N . LYS A 1 100 ? 17.702 13.332 -0.364 1.00 76.62 100 LYS A N 1
ATOM 834 C CA . LYS A 1 100 ? 17.947 14.654 -0.978 1.00 76.62 100 LYS A CA 1
ATOM 835 C C . LYS A 1 100 ? 17.606 15.827 -0.046 1.00 76.62 100 LYS A C 1
ATOM 837 O O . LYS A 1 100 ? 17.498 16.971 -0.494 1.00 76.62 100 LYS A O 1
ATOM 842 N N . GLY A 1 101 ? 17.460 15.559 1.254 1.00 77.56 101 GLY A N 1
ATOM 843 C CA . GLY A 1 101 ? 17.080 16.549 2.264 1.00 77.56 101 GLY A CA 1
ATOM 844 C C . GLY A 1 101 ? 15.561 16.684 2.455 1.00 77.56 101 GLY A C 1
ATOM 845 O O . GLY A 1 101 ? 14.794 15.868 1.938 1.00 77.56 101 GLY A O 1
ATOM 846 N N . PRO A 1 102 ? 15.105 17.691 3.224 1.00 78.38 102 PRO A N 1
ATOM 847 C CA . PRO A 1 102 ? 13.708 17.797 3.635 1.00 78.38 102 PRO A CA 1
ATOM 848 C C . PRO A 1 102 ? 12.764 17.956 2.442 1.00 78.38 102 PRO A C 1
ATOM 850 O O . PRO A 1 102 ? 13.123 18.523 1.407 1.00 78.38 102 PRO A O 1
ATOM 853 N N . MET A 1 103 ? 11.533 17.483 2.614 1.00 86.12 103 MET A N 1
ATOM 854 C CA . MET A 1 103 ? 10.473 17.561 1.614 1.00 86.12 103 MET A CA 1
ATOM 855 C C . MET A 1 103 ? 10.113 19.021 1.288 1.00 86.12 103 MET A C 1
ATOM 857 O O . MET A 1 103 ? 9.689 19.786 2.155 1.00 86.12 103 MET A O 1
ATOM 861 N N . LYS A 1 104 ? 10.294 19.422 0.022 1.00 84.50 104 LYS A N 1
ATOM 862 C CA . LYS A 1 104 ? 10.052 20.805 -0.439 1.00 84.50 104 LYS A CA 1
ATOM 863 C C . LYS A 1 104 ? 8.767 20.967 -1.240 1.00 84.50 104 LYS A C 1
ATOM 865 O O . LYS A 1 104 ? 8.187 22.045 -1.209 1.00 84.50 104 LYS A O 1
ATOM 870 N N . ASN A 1 105 ? 8.362 19.930 -1.968 1.00 90.62 105 ASN A N 1
ATOM 871 C CA . ASN A 1 105 ? 7.173 19.952 -2.808 1.00 90.62 105 ASN A CA 1
ATOM 872 C C . ASN A 1 105 ? 5.901 19.982 -1.936 1.00 90.62 105 ASN A C 1
ATOM 874 O O . ASN A 1 105 ? 5.799 19.245 -0.960 1.00 90.62 105 ASN A O 1
ATOM 878 N N . GLU A 1 106 ? 4.952 20.855 -2.278 1.00 92.00 106 GLU A N 1
ATOM 879 C CA . GLU A 1 106 ? 3.723 21.064 -1.498 1.00 92.00 106 GLU A CA 1
ATOM 880 C C . GLU A 1 106 ? 2.718 19.908 -1.609 1.00 92.00 106 GLU A C 1
ATOM 882 O O . GLU A 1 106 ? 1.958 19.667 -0.677 1.00 92.00 106 GLU A O 1
ATOM 887 N N . GLU A 1 107 ? 2.700 19.179 -2.724 1.00 92.94 107 GLU A N 1
ATOM 888 C CA . GLU A 1 107 ? 1.879 17.975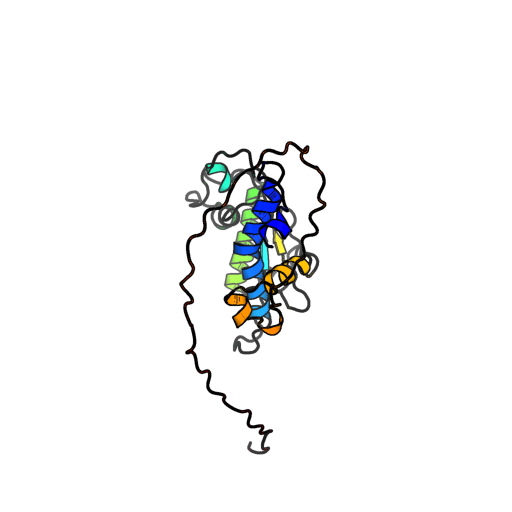 -2.887 1.00 92.94 107 GLU A CA 1
ATOM 889 C C . GLU A 1 107 ? 2.400 16.851 -1.993 1.00 92.94 107 GLU A C 1
ATOM 891 O O . GLU A 1 107 ? 1.640 16.290 -1.207 1.00 92.94 107 GLU A O 1
ATOM 896 N N . ASP A 1 108 ? 3.715 16.615 -2.008 1.00 92.81 108 ASP A N 1
ATOM 897 C CA . ASP A 1 108 ? 4.353 15.632 -1.130 1.00 92.81 108 ASP A CA 1
ATOM 898 C C . ASP A 1 108 ? 4.087 15.958 0.352 1.00 92.81 108 ASP A C 1
ATOM 900 O O . ASP A 1 108 ? 3.771 15.063 1.141 1.00 92.81 108 ASP A O 1
ATOM 904 N N . LYS A 1 109 ? 4.150 17.246 0.735 1.00 92.12 109 LYS A N 1
ATOM 905 C CA . LYS A 1 109 ? 3.849 17.688 2.110 1.00 92.12 109 LYS A CA 1
ATOM 906 C C . LYS A 1 109 ? 2.415 17.371 2.513 1.00 92.12 109 LYS A C 1
ATOM 908 O O . LYS A 1 109 ? 2.203 16.877 3.616 1.00 92.12 109 LYS A O 1
ATOM 913 N N . LYS A 1 110 ? 1.443 17.595 1.624 1.00 93.00 110 LYS A N 1
ATOM 914 C CA . LYS A 1 110 ? 0.037 17.247 1.882 1.00 93.00 110 LYS A CA 1
ATOM 915 C C . LYS A 1 110 ? -0.143 15.748 2.102 1.00 93.00 110 LYS A C 1
ATOM 917 O O . LYS A 1 110 ? -0.851 15.359 3.028 1.00 93.00 110 LYS A O 1
ATOM 922 N N . ILE A 1 111 ? 0.523 14.910 1.302 1.00 94.38 111 ILE A N 1
ATOM 923 C CA . ILE A 1 111 ? 0.516 13.454 1.510 1.00 94.38 111 ILE A CA 1
ATOM 924 C C . ILE A 1 111 ? 1.119 13.103 2.874 1.00 94.38 111 ILE A C 1
ATOM 926 O O . ILE A 1 111 ? 0.529 12.322 3.620 1.00 94.38 111 ILE A O 1
ATOM 930 N N . SER A 1 112 ? 2.252 13.714 3.236 1.00 93.75 112 SER A N 1
ATOM 931 C CA . SER A 1 112 ? 2.905 13.508 4.536 1.00 93.75 112 SER A CA 1
ATOM 932 C C . SER A 1 112 ? 1.998 13.884 5.710 1.00 93.75 112 SER A C 1
ATOM 934 O O . SER A 1 112 ? 1.791 13.070 6.608 1.00 93.75 112 SER A O 1
ATOM 936 N N . GLU A 1 113 ? 1.393 15.073 5.687 1.00 93.00 113 GLU A N 1
ATOM 937 C CA . GLU A 1 113 ? 0.466 15.536 6.726 1.00 93.00 113 GLU A CA 1
ATOM 938 C C . GLU A 1 113 ? -0.728 14.590 6.882 1.00 93.00 113 GLU A C 1
ATOM 940 O O . GLU A 1 113 ? -1.095 14.209 7.997 1.00 93.00 113 GLU A O 1
ATOM 945 N N . MET A 1 114 ? -1.302 14.161 5.760 1.00 93.94 114 MET A N 1
ATOM 946 C CA . MET A 1 114 ? -2.422 13.231 5.721 1.00 93.94 114 MET A CA 1
ATOM 947 C C . MET A 1 114 ? -2.051 11.853 6.286 1.00 93.94 114 MET A C 1
ATOM 949 O O . MET A 1 114 ? -2.787 11.313 7.115 1.00 93.94 114 MET A O 1
ATOM 953 N N . MET A 1 115 ? -0.900 11.293 5.903 1.00 95.44 115 MET A N 1
ATOM 954 C CA . MET A 1 115 ? -0.415 10.019 6.441 1.00 95.44 115 MET A CA 1
ATOM 955 C C . MET A 1 115 ? -0.119 10.118 7.939 1.00 95.44 115 MET A C 1
ATOM 957 O O . MET A 1 115 ? -0.615 9.306 8.718 1.00 95.44 115 MET A O 1
ATOM 961 N N . VAL A 1 116 ? 0.614 11.142 8.383 1.00 94.81 116 VAL A N 1
ATOM 962 C CA . VAL A 1 116 ? 0.907 11.345 9.811 1.00 94.81 116 VAL A CA 1
ATOM 963 C C . VAL A 1 116 ? -0.390 11.464 10.614 1.00 94.81 116 VAL A C 1
ATOM 965 O O . VAL A 1 116 ? -0.516 10.833 11.666 1.00 94.81 116 VAL A O 1
ATOM 968 N N . LYS A 1 117 ? -1.392 12.189 10.107 1.00 94.62 117 LYS A N 1
ATOM 969 C CA . LYS A 1 117 ? -2.714 12.291 10.736 1.00 94.62 117 LYS A CA 1
ATOM 970 C C . LYS A 1 117 ? -3.408 10.929 10.845 1.00 94.62 117 LYS A C 1
ATOM 972 O O . LYS A 1 117 ? -3.810 10.547 11.940 1.00 94.62 117 LYS A O 1
ATOM 977 N N . MET A 1 118 ? -3.500 10.157 9.759 1.00 96.19 118 MET A N 1
AT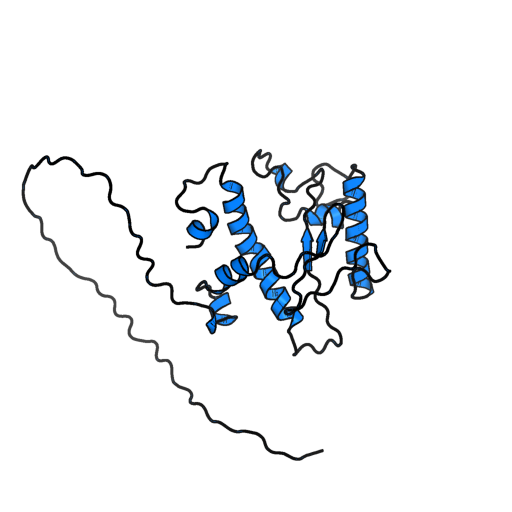OM 978 C CA . MET A 1 118 ? -4.140 8.832 9.789 1.00 96.19 118 MET A CA 1
ATOM 979 C C . MET A 1 118 ? -3.448 7.862 10.760 1.00 96.19 118 MET A C 1
ATOM 981 O O . MET A 1 118 ? -4.117 7.160 11.523 1.00 96.19 118 MET A O 1
ATOM 985 N N . TRP A 1 119 ? -2.113 7.851 10.794 1.00 97.00 119 TRP A N 1
ATOM 986 C CA . TRP A 1 119 ? -1.348 6.987 11.697 1.00 97.00 119 TRP A CA 1
ATOM 987 C C . TRP A 1 119 ? -1.477 7.410 13.162 1.00 97.00 119 TRP A C 1
ATOM 989 O O . TRP A 1 119 ? -1.677 6.561 14.034 1.00 97.00 119 TRP A O 1
ATOM 999 N N . THR A 1 120 ? -1.397 8.710 13.452 1.00 96.19 120 THR A N 1
ATOM 1000 C CA . THR A 1 120 ? -1.555 9.232 14.820 1.00 96.19 120 THR A CA 1
ATOM 1001 C C . THR A 1 120 ? -2.977 9.038 15.340 1.00 96.19 120 THR A C 1
ATOM 1003 O O . THR A 1 120 ? -3.150 8.625 16.487 1.00 96.19 120 THR A O 1
ATOM 1006 N N . ASN A 1 121 ? -3.991 9.204 14.488 1.00 96.44 121 ASN A N 1
ATOM 1007 C CA . ASN A 1 121 ? -5.381 8.885 14.809 1.00 96.44 121 ASN A CA 1
ATOM 1008 C C . ASN A 1 121 ? -5.575 7.401 15.128 1.00 96.44 121 ASN A C 1
ATOM 1010 O O . ASN A 1 121 ? -6.217 7.064 16.129 1.00 96.44 121 ASN A O 1
ATOM 1014 N N . PHE A 1 122 ? -4.994 6.505 14.323 1.00 96.12 122 PHE A N 1
ATOM 1015 C CA . PHE A 1 122 ? -5.047 5.071 14.598 1.00 96.12 122 PHE A CA 1
ATOM 1016 C C . PHE A 1 122 ? -4.360 4.727 15.923 1.00 96.12 122 PHE A C 1
ATOM 1018 O O . PHE A 1 122 ? -4.922 3.979 16.720 1.00 96.12 122 PHE A O 1
ATOM 1025 N N . ALA A 1 123 ? -3.196 5.316 16.203 1.00 96.06 123 ALA A N 1
ATOM 1026 C CA . ALA A 1 123 ? -2.495 5.116 17.468 1.00 96.06 123 ALA A CA 1
ATOM 1027 C C . ALA A 1 123 ? -3.304 5.621 18.677 1.00 96.06 123 ALA A C 1
ATOM 1029 O O . ALA A 1 123 ? -3.339 4.958 19.713 1.00 96.06 123 ALA A O 1
ATOM 1030 N N . ALA A 1 124 ? -3.974 6.769 18.546 1.00 95.75 124 ALA A N 1
ATOM 1031 C CA . ALA A 1 124 ? -4.743 7.382 19.627 1.00 95.75 124 ALA A CA 1
ATOM 1032 C C . ALA A 1 124 ? -6.101 6.703 19.872 1.00 95.75 124 ALA A C 1
ATOM 1034 O O . ALA A 1 124 ? -6.548 6.615 21.015 1.00 95.75 124 ALA A O 1
ATOM 1035 N N . THR A 1 125 ? -6.775 6.238 18.815 1.00 93.25 125 THR A N 1
ATOM 1036 C CA . THR A 1 125 ? -8.199 5.851 18.881 1.00 93.25 125 THR A CA 1
ATOM 1037 C C . THR A 1 125 ? -8.504 4.444 18.363 1.00 93.25 125 THR A C 1
ATOM 1039 O O . THR A 1 125 ? -9.603 3.932 18.579 1.00 93.25 125 THR A O 1
ATOM 1042 N N . GLY A 1 126 ? -7.569 3.808 17.655 1.00 92.44 126 GLY A N 1
ATOM 1043 C CA . GLY A 1 126 ? -7.813 2.574 16.903 1.00 92.44 126 GLY A CA 1
ATOM 1044 C C . GLY A 1 126 ? -8.623 2.769 15.613 1.00 92.44 126 GLY A C 1
ATOM 1045 O O . GLY A 1 126 ? -8.997 1.779 14.986 1.00 92.44 126 GLY A O 1
ATOM 1046 N N . ASN A 1 127 ? -8.911 4.012 15.211 1.00 94.00 127 ASN A N 1
ATOM 1047 C CA . ASN A 1 127 ? -9.538 4.372 13.939 1.00 94.00 127 ASN A CA 1
ATOM 1048 C C . ASN A 1 127 ? -8.670 5.431 13.226 1.00 94.00 127 ASN A C 1
ATOM 1050 O O . ASN A 1 127 ? -8.455 6.493 13.803 1.00 94.00 127 ASN A O 1
ATOM 1054 N N . PRO A 1 128 ? -8.174 5.189 12.000 1.00 95.75 128 PRO A N 1
ATOM 1055 C CA . PRO A 1 128 ? -7.331 6.160 11.297 1.00 95.75 128 PRO A CA 1
ATOM 1056 C C . PRO A 1 128 ? -8.087 7.410 10.810 1.00 95.75 128 PRO A C 1
ATOM 1058 O O . PRO A 1 128 ? -7.478 8.461 10.624 1.00 95.75 128 PRO A O 1
ATOM 1061 N N . THR A 1 129 ? -9.412 7.335 10.634 1.00 95.38 129 THR A N 1
ATOM 1062 C CA . THR A 1 129 ? -10.246 8.463 10.166 1.00 95.38 129 THR A CA 1
ATOM 1063 C C . THR A 1 129 ? -11.470 8.656 11.080 1.00 95.38 129 THR A C 1
ATOM 1065 O O . THR A 1 129 ? -12.597 8.336 10.706 1.00 95.38 129 THR A O 1
ATOM 1068 N N . PRO A 1 130 ? -11.272 9.099 12.337 1.00 89.19 130 PRO A N 1
ATOM 1069 C CA . PRO A 1 130 ? -12.360 9.272 13.298 1.00 89.19 130 PRO A CA 1
ATOM 1070 C C . PRO A 1 130 ? -13.208 10.527 13.033 1.00 89.19 130 PRO A C 1
ATOM 1072 O O . PRO A 1 130 ? -14.396 10.520 13.347 1.00 89.19 130 PRO A O 1
ATOM 1075 N N . ASP A 1 131 ? -12.623 11.563 12.426 1.00 82.75 131 ASP A N 1
ATOM 1076 C CA . ASP A 1 131 ? -13.202 12.906 12.330 1.00 82.75 131 ASP A CA 1
ATOM 1077 C C . ASP A 1 131 ? -13.723 13.214 10.919 1.00 82.75 131 ASP A C 1
ATOM 1079 O O . ASP A 1 131 ? -13.141 14.043 10.234 1.00 82.75 131 ASP A O 1
ATOM 1083 N N . ASN A 1 132 ? -14.798 12.550 10.466 1.00 73.81 132 ASN A N 1
ATOM 1084 C CA . ASN A 1 132 ? -15.514 12.837 9.200 1.00 73.81 132 ASN A CA 1
ATOM 1085 C C . ASN A 1 132 ? -14.615 13.351 8.050 1.00 73.81 132 ASN A C 1
ATOM 1087 O O . ASN A 1 132 ? -14.912 14.366 7.413 1.00 73.81 132 ASN A O 1
ATOM 1091 N N . GLU A 1 133 ? -13.489 12.672 7.826 1.00 81.19 133 GLU A N 1
ATOM 1092 C CA . GLU A 1 133 ? -12.530 13.049 6.792 1.00 81.19 133 GLU A CA 1
ATOM 1093 C C . GLU A 1 133 ? -13.181 12.891 5.407 1.00 81.19 133 GLU A C 1
ATOM 1095 O O . GLU A 1 133 ? -14.100 12.075 5.260 1.00 81.19 133 GLU A O 1
ATOM 1100 N N . PRO A 1 134 ? -12.697 13.602 4.368 1.00 83.31 134 PRO A N 1
ATOM 1101 C CA . PRO A 1 134 ? -13.227 13.469 3.008 1.00 83.31 134 PRO A CA 1
ATOM 1102 C C . PRO A 1 134 ? -13.291 12.015 2.521 1.00 83.31 134 PRO A C 1
ATOM 1104 O O . PRO A 1 134 ? -14.231 11.641 1.821 1.00 83.31 134 PRO A O 1
ATOM 1107 N N . THR A 1 135 ? -12.333 11.193 2.959 1.00 90.12 135 THR A N 1
ATOM 1108 C CA . THR A 1 135 ? -12.306 9.751 2.717 1.00 90.12 135 THR A CA 1
ATOM 1109 C C . THR A 1 135 ? -12.314 9.008 4.044 1.00 90.12 135 THR A C 1
ATOM 1111 O O . THR A 1 135 ? -11.413 9.158 4.867 1.00 90.12 135 THR A O 1
ATOM 1114 N N . THR A 1 136 ? -13.325 8.162 4.245 1.00 94.38 136 THR A N 1
ATOM 1115 C CA . THR A 1 136 ? -13.370 7.240 5.385 1.00 94.38 136 THR A CA 1
ATOM 1116 C C . THR A 1 136 ? -12.550 5.996 5.066 1.00 94.38 136 THR A C 1
ATOM 1118 O O . THR A 1 136 ? -12.901 5.238 4.163 1.00 94.38 136 THR A O 1
ATOM 1121 N N . TRP A 1 137 ? -11.493 5.747 5.836 1.00 95.88 137 TRP A N 1
ATOM 1122 C CA . TRP A 1 137 ? -10.724 4.509 5.753 1.00 95.88 137 TRP A CA 1
ATOM 1123 C C . TRP A 1 137 ? -11.514 3.386 6.426 1.00 95.88 137 TRP A C 1
ATOM 1125 O O . TRP A 1 137 ? -11.600 3.295 7.652 1.00 95.88 137 TRP A O 1
ATOM 1135 N N . GLN A 1 138 ? -12.145 2.550 5.606 1.00 94.38 138 GLN A N 1
ATOM 1136 C CA . GLN A 1 138 ? -13.016 1.479 6.075 1.00 94.38 138 GLN A CA 1
ATOM 1137 C C . GLN A 1 138 ? -12.205 0.269 6.564 1.00 94.38 138 GLN A C 1
ATOM 1139 O O . GLN A 1 138 ? -11.129 -0.013 6.029 1.00 94.38 138 GLN A O 1
ATOM 1144 N N . PRO A 1 139 ? -12.693 -0.459 7.587 1.00 93.62 139 PRO A N 1
ATOM 1145 C CA . PRO A 1 139 ? -12.025 -1.661 8.047 1.00 93.62 139 PRO A CA 1
ATOM 1146 C C . PRO A 1 139 ? -12.148 -2.783 7.013 1.00 93.62 139 PRO A C 1
ATOM 1148 O O . PRO A 1 139 ? -13.217 -3.038 6.464 1.00 93.62 139 PRO A O 1
ATOM 1151 N N . PHE A 1 140 ? -11.050 -3.495 6.827 1.00 94.31 140 PHE A N 1
ATOM 1152 C CA . PHE A 1 140 ? -10.957 -4.701 6.029 1.00 94.31 140 PHE A CA 1
ATOM 1153 C C . PHE A 1 140 ? -11.758 -5.849 6.655 1.00 94.31 140 PHE A C 1
ATOM 1155 O O . PHE A 1 140 ? -11.682 -6.090 7.867 1.00 94.31 140 PHE A O 1
ATOM 1162 N N . SER A 1 141 ? -12.472 -6.601 5.818 1.00 92.50 141 SER A N 1
ATOM 1163 C CA . SER A 1 141 ? -13.134 -7.853 6.196 1.00 92.50 141 SER A CA 1
ATOM 1164 C C . SER A 1 141 ? -13.161 -8.827 5.022 1.00 92.50 141 SER A C 1
ATOM 1166 O O . SER A 1 141 ? -13.122 -8.397 3.874 1.00 92.50 141 SER A O 1
ATOM 1168 N N . ALA A 1 142 ? -13.313 -10.126 5.284 1.00 89.44 142 ALA A N 1
ATOM 1169 C CA . ALA A 1 142 ? -13.420 -11.122 4.216 1.00 89.44 142 ALA A CA 1
ATOM 1170 C C . ALA A 1 142 ? -14.602 -10.879 3.254 1.00 89.44 142 ALA A C 1
ATOM 1172 O O . ALA A 1 142 ? -14.512 -11.210 2.076 1.00 89.44 142 ALA A O 1
ATOM 1173 N N . ALA A 1 143 ? -15.692 -10.269 3.736 1.00 88.88 143 ALA A N 1
ATOM 1174 C CA . ALA A 1 143 ? -16.851 -9.911 2.914 1.00 88.88 143 ALA A CA 1
ATOM 1175 C C . ALA A 1 143 ? -16.625 -8.649 2.061 1.00 88.88 143 ALA A C 1
ATOM 1177 O O . ALA A 1 143 ? -17.265 -8.478 1.028 1.00 88.88 143 ALA A O 1
ATOM 1178 N N . GLN A 1 144 ? -15.755 -7.752 2.525 1.00 89.12 144 GLN A N 1
ATOM 1179 C CA . GLN A 1 144 ? -15.465 -6.450 1.928 1.00 89.12 144 GLN A CA 1
ATOM 1180 C C . GLN A 1 144 ? -13.959 -6.164 2.081 1.00 89.12 144 GLN A C 1
ATOM 1182 O O . GLN A 1 144 ? -13.561 -5.395 2.966 1.00 89.12 144 GLN A O 1
ATOM 1187 N N . PRO A 1 145 ? -13.096 -6.828 1.285 1.00 92.19 145 PRO A N 1
ATOM 1188 C CA . PRO A 1 145 ? -11.640 -6.731 1.401 1.00 92.19 145 PRO A CA 1
ATOM 1189 C C . PRO A 1 145 ? -11.117 -5.472 0.696 1.00 92.19 145 PRO A C 1
ATOM 1191 O O . PRO A 1 145 ? -10.285 -5.540 -0.208 1.00 92.19 145 PRO A O 1
ATOM 1194 N N . HIS A 1 146 ? -11.651 -4.311 1.075 1.00 88.94 146 HIS A N 1
ATOM 1195 C CA . HIS A 1 146 ? -11.217 -3.026 0.539 1.00 88.94 146 HIS A CA 1
ATOM 1196 C C . HIS A 1 146 ? -9.868 -2.613 1.123 1.00 88.94 146 HIS A C 1
ATOM 1198 O O . HIS A 1 146 ? -9.580 -2.843 2.301 1.00 88.94 146 HIS A O 1
ATOM 1204 N N . VAL A 1 147 ? -9.080 -1.921 0.310 1.00 95.31 147 VAL A N 1
ATOM 1205 C CA . VAL A 1 147 ? -7.806 -1.320 0.701 1.00 95.31 147 VAL A CA 1
ATOM 1206 C C . VAL A 1 147 ? -7.912 0.189 0.504 1.00 95.31 147 VAL A C 1
ATOM 1208 O O . VAL A 1 147 ? -8.511 0.639 -0.469 1.00 95.31 147 VAL A O 1
ATOM 1211 N N . LEU A 1 148 ? -7.365 0.987 1.423 1.00 97.38 148 LEU A N 1
ATOM 1212 C CA . LEU A 1 148 ? -7.229 2.423 1.180 1.00 97.38 148 LEU A CA 1
ATOM 1213 C C . LEU A 1 148 ? -6.050 2.652 0.232 1.00 97.38 148 LEU A C 1
ATOM 1215 O O . LEU A 1 148 ? -4.905 2.407 0.608 1.00 97.38 148 LEU A O 1
ATOM 1219 N N . VAL A 1 149 ? -6.317 3.145 -0.970 1.00 97.50 149 VAL A N 1
ATOM 1220 C CA . VAL A 1 149 ? -5.271 3.614 -1.877 1.00 97.50 149 VAL A CA 1
ATOM 1221 C C . VAL A 1 149 ? -4.889 5.025 -1.449 1.00 97.50 149 VAL A C 1
ATOM 1223 O O . VAL A 1 149 ? -5.743 5.907 -1.365 1.00 97.50 149 VAL A O 1
ATOM 1226 N N . ILE A 1 150 ? -3.615 5.224 -1.116 1.00 97.25 150 ILE A N 1
ATOM 1227 C CA . ILE A 1 150 ? -3.069 6.509 -0.683 1.00 97.25 150 ILE A CA 1
ATOM 1228 C C . ILE A 1 150 ? -2.291 7.119 -1.845 1.00 97.25 150 ILE A C 1
ATOM 1230 O O . ILE A 1 150 ? -1.141 6.760 -2.102 1.00 97.25 150 ILE A O 1
ATOM 1234 N N . ASP A 1 151 ? -2.935 8.066 -2.512 1.00 95.38 151 ASP A N 1
ATOM 1235 C CA . ASP A 1 151 ? -2.362 8.979 -3.493 1.00 95.38 151 ASP A CA 1
ATOM 1236 C C . ASP A 1 151 ? -2.834 10.420 -3.187 1.00 95.38 151 ASP A C 1
ATOM 1238 O O . ASP A 1 151 ? -3.248 10.722 -2.063 1.00 95.38 151 ASP A O 1
ATOM 1242 N N . MET A 1 152 ? -2.779 11.325 -4.170 1.00 92.44 152 MET A N 1
ATOM 1243 C CA . MET A 1 152 ? -3.253 12.713 -4.043 1.00 92.44 152 MET A CA 1
ATOM 1244 C C . MET A 1 152 ? -4.732 12.849 -3.657 1.00 92.44 152 MET A C 1
ATOM 1246 O O . MET A 1 152 ? -5.128 13.893 -3.131 1.00 92.44 152 MET A O 1
ATOM 1250 N N . GLN A 1 153 ? -5.549 11.833 -3.928 1.00 93.81 153 GLN A N 1
ATOM 1251 C CA . GLN A 1 153 ? -6.964 11.765 -3.580 1.00 93.81 153 GLN A CA 1
ATOM 1252 C C . GLN A 1 153 ? -7.277 10.364 -3.035 1.00 93.81 153 GLN A C 1
ATOM 1254 O O . GLN A 1 153 ? -7.773 9.505 -3.774 1.00 93.81 153 GLN A O 1
ATOM 1259 N N . PRO A 1 154 ? -7.023 10.120 -1.734 1.00 95.19 154 PRO A N 1
ATOM 1260 C CA . PRO A 1 154 ? -7.204 8.798 -1.167 1.00 95.19 154 PRO A CA 1
ATOM 1261 C C . PRO A 1 154 ? -8.615 8.291 -1.376 1.00 95.19 154 PRO A C 1
ATOM 1263 O O . PRO A 1 154 ? -9.590 9.016 -1.161 1.00 95.19 154 PRO A O 1
ATOM 1266 N N . HIS A 1 155 ? -8.727 7.022 -1.726 1.00 95.75 155 HIS A N 1
ATOM 1267 C CA . HIS A 1 155 ? -10.004 6.382 -1.981 1.00 95.75 155 HIS A CA 1
ATOM 1268 C C . HIS A 1 155 ? -9.943 4.914 -1.570 1.00 95.75 155 HIS A C 1
ATOM 1270 O O . HIS A 1 155 ? -8.880 4.294 -1.535 1.00 95.75 155 HIS A O 1
ATOM 1276 N N . MET A 1 156 ? -11.099 4.352 -1.222 1.00 95.94 156 MET A N 1
ATOM 1277 C CA . MET A 1 156 ? -11.200 2.911 -1.019 1.00 95.94 156 MET A CA 1
ATOM 1278 C C . MET A 1 156 ? -11.186 2.227 -2.384 1.00 95.94 156 MET A C 1
ATOM 1280 O O . MET A 1 156 ? -11.907 2.648 -3.289 1.00 95.94 156 MET A O 1
ATOM 1284 N N . SER A 1 157 ? -10.385 1.174 -2.521 1.00 94.69 157 SER A N 1
ATOM 1285 C CA . SER A 1 157 ? -10.381 0.335 -3.712 1.00 94.69 157 SER A CA 1
ATOM 1286 C C . SER A 1 157 ? -11.733 -0.353 -3.900 1.00 94.69 157 SER A C 1
ATOM 1288 O O . SER A 1 157 ? -12.450 -0.636 -2.928 1.00 94.69 157 SER A O 1
ATOM 1290 N N . ASP A 1 158 ? -12.020 -0.749 -5.138 1.00 92.12 158 ASP A N 1
ATOM 1291 C CA . ASP A 1 158 ? -13.013 -1.792 -5.369 1.00 92.12 158 ASP A CA 1
ATOM 1292 C C . ASP A 1 158 ? -12.631 -3.051 -4.564 1.00 92.12 158 ASP A C 1
ATOM 1294 O O . ASP A 1 158 ? -11.438 -3.335 -4.363 1.00 92.12 158 ASP A O 1
ATOM 1298 N N . PRO A 1 159 ? -13.615 -3.791 -4.031 1.00 87.25 159 PRO A N 1
ATOM 1299 C CA . PRO A 1 159 ? -13.328 -4.969 -3.234 1.00 87.25 159 PRO A CA 1
ATOM 1300 C C . PRO A 1 159 ? -12.762 -6.097 -4.107 1.00 87.25 159 PRO A C 1
ATOM 1302 O O . PRO A 1 159 ? -13.301 -6.424 -5.161 1.00 87.25 159 PRO A O 1
ATOM 1305 N N . ASP A 1 160 ? -11.691 -6.721 -3.615 1.00 86.56 160 ASP A N 1
ATOM 1306 C CA . ASP A 1 160 ? -11.106 -7.972 -4.124 1.00 86.56 160 ASP A CA 1
ATOM 1307 C C . ASP A 1 160 ? -10.617 -7.962 -5.590 1.00 86.56 160 ASP A C 1
ATOM 1309 O O . ASP A 1 160 ? -10.629 -8.985 -6.284 1.00 86.56 160 ASP A O 1
ATOM 1313 N N . THR A 1 161 ? -10.113 -6.818 -6.062 1.00 88.75 161 THR A N 1
ATOM 1314 C CA . THR A 1 161 ? -9.562 -6.652 -7.426 1.00 88.75 161 THR A CA 1
ATOM 1315 C C . THR A 1 161 ? -8.419 -7.616 -7.762 1.00 88.75 161 THR A C 1
ATOM 1317 O O . THR A 1 161 ? -8.196 -7.929 -8.929 1.00 88.75 161 THR A O 1
ATOM 1320 N N . LYS A 1 162 ? -7.709 -8.128 -6.749 1.00 91.62 162 LYS A N 1
ATOM 1321 C CA . LYS A 1 162 ? -6.577 -9.061 -6.885 1.00 91.62 162 LYS A CA 1
ATOM 1322 C C . LYS A 1 162 ? -6.915 -10.510 -6.486 1.00 91.62 162 LYS A C 1
ATOM 1324 O O . LYS A 1 162 ? -6.012 -11.313 -6.248 1.00 91.62 162 LYS A O 1
ATOM 1329 N N . SER A 1 163 ? -8.196 -10.880 -6.446 1.00 93.50 163 SER A N 1
ATOM 1330 C CA . SER A 1 163 ? -8.667 -12.241 -6.119 1.00 93.50 163 SER A CA 1
ATOM 1331 C C . SER A 1 163 ? -8.009 -13.356 -6.943 1.00 93.50 163 SER A C 1
ATOM 1333 O O . SER A 1 163 ? -7.632 -14.392 -6.399 1.00 93.50 163 SER A O 1
ATOM 1335 N N . GLN A 1 164 ? -7.819 -13.149 -8.248 1.00 93.88 164 GLN A N 1
ATOM 1336 C CA . GLN A 1 164 ? -7.196 -14.148 -9.125 1.00 93.88 164 GLN A CA 1
ATOM 1337 C C . GLN A 1 164 ? -5.720 -14.378 -8.776 1.00 93.88 164 GLN A C 1
ATOM 1339 O O . GLN A 1 164 ? -5.267 -15.520 -8.717 1.00 93.88 164 GLN A O 1
ATOM 1344 N N . ILE A 1 165 ? -4.988 -13.301 -8.477 1.00 94.75 165 ILE A N 1
ATOM 1345 C CA . ILE A 1 165 ? -3.586 -13.360 -8.048 1.00 94.75 165 ILE A CA 1
ATOM 1346 C C . ILE A 1 165 ? -3.476 -14.040 -6.681 1.00 94.75 165 ILE A C 1
ATOM 1348 O O . ILE A 1 165 ? -2.646 -14.931 -6.498 1.00 94.75 165 ILE A O 1
ATOM 1352 N N . ARG A 1 166 ? -4.356 -13.686 -5.734 1.00 95.06 166 ARG A N 1
ATOM 1353 C CA . ARG A 1 166 ? -4.469 -14.351 -4.425 1.00 95.06 166 ARG A CA 1
ATOM 1354 C C . ARG A 1 166 ? -4.589 -15.861 -4.582 1.00 95.06 166 ARG A C 1
ATOM 1356 O O . ARG A 1 166 ? -3.849 -16.609 -3.947 1.00 95.06 166 ARG A O 1
ATOM 1363 N N . GLU A 1 167 ? -5.528 -16.299 -5.414 1.00 94.44 167 GLU A N 1
ATOM 1364 C CA . GLU A 1 167 ? -5.822 -17.715 -5.589 1.00 94.44 167 GLU A CA 1
ATOM 1365 C C . GLU A 1 167 ? -4.681 -18.438 -6.310 1.00 94.44 167 GLU A C 1
ATOM 1367 O O . GLU A 1 167 ? -4.270 -19.511 -5.871 1.00 94.44 167 GLU A O 1
ATOM 1372 N N . PHE A 1 168 ? -4.081 -17.810 -7.327 1.00 95.06 168 PHE A N 1
ATOM 1373 C CA . PHE A 1 168 ? -2.869 -18.322 -7.964 1.00 95.06 168 PHE A CA 1
ATOM 1374 C C . PHE A 1 168 ? -1.769 -18.614 -6.933 1.00 95.06 168 PHE A C 1
ATOM 1376 O O . PHE A 1 168 ? -1.250 -19.731 -6.885 1.00 95.06 168 PHE A O 1
ATOM 1383 N N . TRP A 1 169 ? -1.441 -17.644 -6.071 1.00 95.44 169 TRP A N 1
ATOM 1384 C CA . TRP A 1 169 ? -0.416 -17.822 -5.040 1.00 95.44 169 TRP A CA 1
ATOM 1385 C C . TRP A 1 169 ? -0.807 -18.857 -3.988 1.00 95.44 169 TRP A C 1
ATOM 1387 O O . TRP A 1 169 ? 0.062 -19.604 -3.530 1.00 95.44 169 TRP A O 1
ATOM 1397 N N . ARG A 1 170 ? -2.091 -18.934 -3.623 1.00 94.44 170 ARG A N 1
ATOM 1398 C CA . ARG A 1 170 ? -2.625 -19.878 -2.631 1.00 94.44 170 ARG A CA 1
ATOM 1399 C C . ARG A 1 170 ? -2.517 -21.333 -3.070 1.00 94.44 170 ARG A C 1
ATOM 1401 O O . ARG A 1 170 ? -2.213 -22.191 -2.243 1.00 94.44 170 ARG A O 1
ATOM 1408 N N . GLN A 1 171 ? -2.696 -21.606 -4.359 1.00 94.12 171 GLN A N 1
ATOM 1409 C CA . GLN A 1 171 ? -2.657 -22.965 -4.907 1.00 94.12 171 GLN A CA 1
ATOM 1410 C C . GLN A 1 171 ? -1.245 -23.548 -5.034 1.00 94.12 171 GLN A C 1
ATOM 1412 O O . GLN A 1 171 ? -1.082 -24.749 -5.261 1.00 94.12 171 GLN A O 1
ATOM 1417 N N . LEU A 1 172 ? -0.201 -22.724 -4.897 1.00 93.12 172 LEU A N 1
ATOM 1418 C CA . LEU A 1 172 ? 1.177 -23.192 -5.010 1.00 93.12 172 LEU A CA 1
ATOM 1419 C C . LEU A 1 172 ? 1.579 -24.066 -3.809 1.00 93.12 172 LEU A C 1
ATOM 1421 O O . LEU A 1 172 ? 1.203 -23.757 -2.674 1.00 93.12 172 LEU A O 1
ATOM 1425 N N . PRO A 1 173 ? 2.431 -25.091 -4.015 1.00 91.88 173 PRO A N 1
ATOM 1426 C CA . PRO A 1 173 ? 2.873 -26.027 -2.982 1.00 91.88 173 PRO A CA 1
ATOM 1427 C C . PRO A 1 173 ? 3.977 -25.420 -2.103 1.00 91.88 173 PRO A C 1
ATOM 1429 O O . PRO A 1 173 ? 5.057 -25.980 -1.916 1.00 91.88 173 PRO A O 1
ATOM 1432 N N . LEU A 1 174 ? 3.726 -24.221 -1.580 1.00 90.38 174 LEU A N 1
ATOM 1433 C CA . LEU A 1 174 ? 4.601 -23.540 -0.637 1.00 90.38 174 LEU A CA 1
ATOM 1434 C C . LEU A 1 174 ? 4.350 -24.093 0.766 1.00 90.38 174 LEU A C 1
ATOM 1436 O O . LEU A 1 174 ? 3.205 -24.321 1.148 1.00 90.38 174 LEU A O 1
ATOM 1440 N N . LYS A 1 175 ? 5.409 -24.229 1.576 1.00 90.00 175 LYS A N 1
ATOM 1441 C CA . LYS A 1 175 ? 5.299 -24.710 2.968 1.00 90.00 175 LYS A CA 1
ATOM 1442 C C . LYS A 1 175 ? 4.230 -23.957 3.770 1.00 90.00 175 LYS A C 1
ATOM 1444 O O . LYS A 1 175 ? 3.468 -24.579 4.494 1.00 90.00 175 LYS A O 1
ATOM 1449 N N . ALA A 1 176 ? 4.155 -22.634 3.608 1.00 90.38 176 ALA A N 1
ATOM 1450 C CA . ALA A 1 176 ? 3.137 -21.813 4.259 1.00 90.38 176 ALA A CA 1
ATOM 1451 C C . ALA A 1 176 ? 1.712 -22.180 3.812 1.00 90.38 176 ALA A C 1
ATOM 1453 O O . ALA A 1 176 ? 0.843 -22.339 4.660 1.00 90.38 176 ALA A O 1
ATOM 1454 N N . ASN A 1 177 ? 1.474 -22.386 2.514 1.00 93.06 177 ASN A N 1
ATOM 1455 C CA . ASN A 1 177 ? 0.148 -22.746 2.002 1.00 93.06 177 ASN A CA 1
ATOM 1456 C C . ASN A 1 177 ? -0.263 -24.160 2.419 1.00 93.06 177 ASN A C 1
ATOM 1458 O O . ASN A 1 177 ? -1.418 -24.377 2.752 1.00 93.06 177 ASN A O 1
ATOM 1462 N N . LEU A 1 178 ? 0.677 -25.107 2.479 1.00 91.38 178 LEU A N 1
ATOM 1463 C CA . LEU A 1 178 ? 0.404 -26.456 2.991 1.00 91.38 178 LEU A CA 1
ATOM 1464 C C . LEU A 1 178 ? -0.054 -26.448 4.458 1.00 91.38 178 LEU A C 1
ATOM 1466 O O . LEU A 1 178 ? -0.765 -27.354 4.879 1.00 91.38 178 LEU A O 1
ATOM 1470 N N . ILE A 1 179 ? 0.351 -25.437 5.231 1.00 91.44 179 ILE A N 1
ATOM 1471 C CA . ILE A 1 179 ? -0.053 -25.266 6.631 1.00 91.44 179 ILE A CA 1
ATOM 1472 C C . ILE A 1 179 ? -1.359 -24.470 6.731 1.00 91.44 179 ILE A C 1
ATOM 1474 O O . ILE A 1 179 ? -2.262 -24.862 7.463 1.00 91.44 179 ILE A O 1
ATOM 1478 N N . LEU A 1 180 ? -1.453 -23.342 6.024 1.00 91.06 180 LEU A N 1
ATOM 1479 C CA . LEU A 1 180 ? -2.551 -22.382 6.168 1.00 91.06 180 LEU A CA 1
ATOM 1480 C C . LEU A 1 180 ? -3.779 -22.737 5.319 1.00 91.06 180 LEU A C 1
ATOM 1482 O O . LEU A 1 180 ? -4.904 -22.479 5.732 1.00 91.06 180 LEU A O 1
ATOM 1486 N N . PHE A 1 181 ? -3.564 -23.327 4.143 1.00 92.00 181 PHE A N 1
ATOM 1487 C CA . PHE A 1 181 ? -4.577 -23.581 3.115 1.00 92.00 181 PHE A CA 1
ATOM 1488 C C . PHE A 1 181 ? -4.415 -24.978 2.481 1.00 92.00 181 PHE A C 1
ATOM 1490 O O . PHE A 1 181 ? -4.340 -25.092 1.254 1.00 92.00 181 PHE A O 1
ATOM 1497 N N . PRO A 1 182 ? -4.350 -26.065 3.275 1.00 89.06 182 PRO A N 1
ATOM 1498 C CA . PRO A 1 182 ? -4.020 -27.400 2.767 1.00 89.06 182 PRO A CA 1
ATOM 1499 C C . PRO A 1 182 ? -4.976 -27.898 1.674 1.00 89.06 182 PRO A C 1
ATOM 1501 O O . PRO 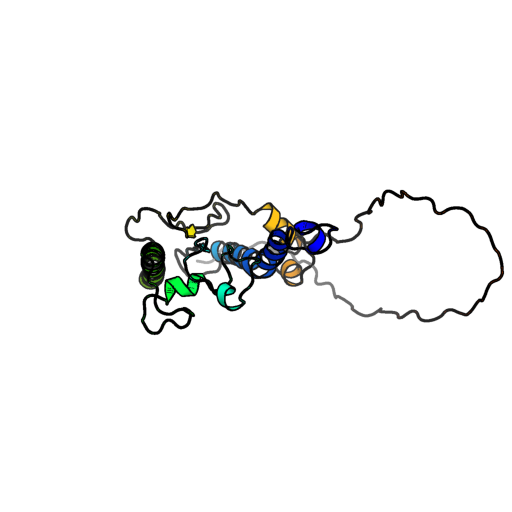A 1 182 ? -4.560 -28.643 0.794 1.00 89.06 182 PRO A O 1
ATOM 1504 N N . THR A 1 183 ? -6.243 -27.476 1.700 1.00 90.19 183 THR A N 1
ATOM 1505 C CA . THR A 1 183 ? -7.263 -27.857 0.708 1.00 90.19 183 THR A CA 1
ATOM 1506 C C . THR A 1 183 ? -7.167 -27.081 -0.603 1.00 90.19 183 THR A C 1
ATOM 1508 O O . THR A 1 183 ? -7.734 -27.516 -1.601 1.00 90.19 183 THR A O 1
ATOM 1511 N N . SER A 1 184 ? -6.467 -25.945 -0.615 1.00 89.31 184 SER A N 1
ATOM 1512 C CA . SER A 1 184 ? -6.270 -25.119 -1.808 1.00 89.31 184 SER A CA 1
ATOM 1513 C C . SER A 1 184 ? -5.031 -25.526 -2.602 1.00 89.31 184 SER A C 1
ATOM 1515 O O . SER A 1 184 ? -4.932 -25.193 -3.777 1.00 89.31 184 SER A O 1
ATOM 1517 N N . VAL A 1 185 ? -4.076 -26.241 -1.998 1.00 87.44 185 VAL A N 1
ATOM 1518 C CA . VAL A 1 185 ? -2.856 -26.669 -2.696 1.00 87.44 185 VAL A CA 1
ATOM 1519 C C . VAL A 1 185 ? -3.178 -27.832 -3.632 1.00 87.44 185 VAL A C 1
ATOM 1521 O O . VAL A 1 185 ? -3.472 -28.942 -3.193 1.00 87.44 185 VAL A O 1
ATOM 1524 N N . VAL A 1 186 ? -3.091 -27.587 -4.938 1.00 78.38 186 VAL A N 1
ATOM 1525 C CA . VAL A 1 186 ? -3.354 -28.602 -5.968 1.00 78.38 186 VAL A CA 1
ATOM 1526 C C . VAL A 1 186 ? -2.040 -29.289 -6.358 1.00 78.38 186 VAL A C 1
ATOM 1528 O O . VAL A 1 186 ? -0.985 -28.653 -6.397 1.00 78.38 186 VAL A O 1
ATOM 1531 N N . ASN A 1 187 ? -2.075 -30.596 -6.644 1.00 61.72 187 ASN A N 1
ATOM 1532 C CA . ASN A 1 187 ? -0.879 -31.357 -7.013 1.00 61.72 187 ASN A CA 1
ATOM 1533 C C . ASN A 1 187 ? -0.385 -30.969 -8.424 1.00 61.72 187 ASN A C 1
ATOM 1535 O O . ASN A 1 187 ? -1.049 -31.192 -9.431 1.00 61.72 187 ASN A O 1
ATOM 1539 N N . ILE A 1 188 ? 0.806 -30.372 -8.453 1.00 56.06 188 ILE A N 1
ATOM 1540 C CA . ILE A 1 188 ? 1.638 -29.881 -9.566 1.00 56.06 188 ILE A CA 1
ATOM 1541 C C . ILE A 1 188 ? 2.056 -30.835 -10.692 1.00 56.06 188 ILE A C 1
ATOM 1543 O O . ILE A 1 188 ? 3.045 -30.498 -11.340 1.00 56.06 188 ILE A O 1
ATOM 1547 N N . THR A 1 189 ? 1.403 -31.965 -10.954 1.00 47.00 189 THR A N 1
ATOM 1548 C CA . THR A 1 189 ? 1.830 -32.874 -12.039 1.00 47.00 189 THR A CA 1
ATOM 1549 C C . THR A 1 189 ? 0.922 -32.786 -13.263 1.00 47.00 189 THR A C 1
ATOM 1551 O O . THR A 1 189 ? -0.257 -33.111 -13.179 1.00 47.00 189 THR A O 1
ATOM 1554 N N . ASN A 1 190 ? 1.543 -32.405 -14.387 1.00 44.34 190 ASN A N 1
ATOM 1555 C CA . ASN A 1 190 ? 1.078 -32.402 -15.784 1.00 44.34 190 ASN A CA 1
ATOM 1556 C C . ASN A 1 190 ? 0.481 -31.082 -16.293 1.00 44.34 190 ASN A C 1
ATOM 1558 O O . ASN A 1 190 ? -0.729 -30.886 -16.339 1.00 44.34 190 ASN A O 1
ATOM 1562 N N . ILE A 1 191 ? 1.365 -30.202 -16.766 1.00 40.19 191 ILE A N 1
ATOM 1563 C CA . ILE A 1 191 ? 1.053 -29.370 -17.931 1.00 40.19 191 ILE A CA 1
ATOM 1564 C C . ILE A 1 191 ? 1.767 -30.052 -19.097 1.00 40.19 191 ILE A C 1
ATOM 1566 O O . ILE A 1 191 ? 2.997 -30.033 -19.152 1.00 40.19 191 ILE A O 1
ATOM 1570 N N . GLU A 1 192 ? 1.011 -30.704 -19.978 1.00 39.00 192 GLU A N 1
ATOM 1571 C CA . GLU A 1 192 ? 1.517 -31.071 -21.299 1.00 39.00 192 GLU A CA 1
ATOM 1572 C C . GLU A 1 192 ? 1.783 -29.768 -22.051 1.00 39.00 192 GLU A C 1
ATOM 1574 O O . GLU A 1 192 ? 0.864 -29.039 -22.421 1.00 39.00 192 GLU A O 1
ATOM 1579 N N . ILE A 1 193 ? 3.060 -29.432 -22.207 1.00 38.28 193 ILE A N 1
ATOM 1580 C CA . ILE A 1 193 ? 3.477 -28.368 -23.109 1.00 38.28 193 ILE A CA 1
ATOM 1581 C C . ILE A 1 193 ? 3.416 -28.981 -24.506 1.00 38.28 193 ILE A C 1
ATOM 1583 O O . ILE A 1 193 ? 4.294 -29.754 -24.886 1.00 38.28 193 ILE A O 1
ATOM 1587 N N . SER A 1 194 ? 2.369 -28.670 -25.266 1.00 39.53 194 SER A N 1
ATOM 1588 C CA . SER A 1 194 ? 2.369 -28.885 -26.710 1.00 39.53 194 SER A CA 1
ATOM 1589 C C . SER A 1 194 ? 3.370 -27.910 -27.323 1.00 39.53 194 SER A C 1
ATOM 1591 O O . SER A 1 194 ? 3.059 -26.745 -27.564 1.00 39.53 194 SER A O 1
ATOM 1593 N N . ILE A 1 195 ? 4.602 -28.382 -27.501 1.00 38.88 195 ILE A N 1
ATOM 1594 C CA . ILE A 1 195 ? 5.595 -27.712 -28.331 1.00 38.88 195 ILE A CA 1
ATOM 1595 C C . ILE A 1 195 ? 5.139 -27.949 -29.772 1.00 38.88 195 ILE A C 1
ATOM 1597 O O . ILE A 1 195 ? 5.162 -29.086 -30.243 1.00 38.88 195 ILE A O 1
ATOM 1601 N N . GLU A 1 196 ? 4.677 -26.902 -30.456 1.00 40.84 196 GLU A N 1
ATOM 1602 C CA . GLU A 1 196 ? 4.563 -26.938 -31.913 1.00 40.84 196 GLU A CA 1
ATOM 1603 C C . GLU A 1 196 ? 5.971 -27.167 -32.470 1.00 40.84 196 GLU A C 1
ATOM 1605 O O . GLU A 1 196 ? 6.853 -26.314 -32.375 1.00 40.84 196 GLU A O 1
ATOM 1610 N N . ALA A 1 197 ? 6.205 -28.379 -32.968 1.00 39.53 197 ALA A N 1
ATOM 1611 C CA . ALA A 1 197 ? 7.416 -28.717 -33.685 1.00 39.53 197 ALA A CA 1
ATOM 1612 C C . ALA A 1 197 ? 7.335 -28.066 -35.066 1.00 39.53 197 ALA A C 1
ATOM 1614 O O . ALA A 1 197 ? 6.695 -28.609 -35.964 1.00 39.53 197 ALA A O 1
ATOM 1615 N N . ASP A 1 198 ? 7.991 -26.922 -35.234 1.00 38.09 198 ASP A N 1
ATOM 1616 C CA . ASP A 1 198 ? 8.330 -26.423 -36.560 1.00 38.09 198 ASP A CA 1
ATOM 1617 C C . ASP A 1 198 ? 9.825 -26.112 -36.645 1.00 38.09 198 ASP A C 1
ATOM 1619 O O . ASP A 1 198 ? 10.323 -25.137 -36.084 1.00 38.09 198 ASP A O 1
ATOM 1623 N N . ALA A 1 199 ? 10.530 -27.052 -37.273 1.00 35.81 199 ALA A N 1
ATOM 1624 C CA . ALA A 1 199 ? 11.662 -26.873 -38.179 1.00 35.81 199 ALA A CA 1
ATOM 1625 C C . ALA A 1 199 ? 12.345 -28.240 -38.317 1.00 35.81 199 ALA A C 1
ATOM 1627 O O . ALA A 1 199 ? 13.162 -28.645 -37.490 1.00 35.81 199 ALA A O 1
ATOM 1628 N N . THR A 1 200 ? 11.990 -28.973 -39.370 1.00 36.66 200 THR A N 1
ATOM 1629 C CA . THR A 1 200 ? 12.735 -30.149 -39.832 1.00 36.66 200 THR A CA 1
ATOM 1630 C C . THR A 1 200 ? 14.208 -29.785 -40.063 1.00 36.66 200 THR A C 1
ATOM 1632 O O . THR A 1 200 ? 14.470 -28.897 -40.881 1.00 36.66 200 THR A O 1
ATOM 1635 N N . PRO A 1 201 ? 15.185 -30.454 -39.428 1.00 34.38 201 PRO A N 1
ATOM 1636 C CA . PRO A 1 201 ? 16.570 -30.381 -39.863 1.00 34.38 201 PRO A CA 1
ATOM 1637 C C . PRO A 1 201 ? 16.764 -31.329 -41.050 1.00 34.38 201 PRO A C 1
ATOM 1639 O O . PRO A 1 201 ? 16.328 -32.476 -41.002 1.00 34.38 201 PRO A O 1
ATOM 1642 N N . ASN A 1 202 ? 17.401 -30.818 -42.104 1.00 35.88 202 ASN A N 1
ATOM 1643 C CA . ASN A 1 202 ? 17.790 -31.562 -43.300 1.00 35.88 202 ASN A CA 1
ATOM 1644 C C . ASN A 1 202 ? 18.456 -32.904 -42.965 1.00 35.88 202 ASN A C 1
ATOM 1646 O O . ASN A 1 202 ? 19.353 -32.969 -42.122 1.00 35.88 202 ASN A O 1
ATOM 1650 N N . ASP A 1 203 ? 18.041 -33.935 -43.700 1.00 32.66 203 ASP A N 1
ATOM 1651 C CA . ASP A 1 203 ? 18.720 -35.219 -43.802 1.00 32.66 203 ASP A CA 1
ATOM 1652 C C . ASP A 1 203 ? 20.138 -35.020 -44.352 1.00 32.66 203 ASP A C 1
ATOM 1654 O O . ASP A 1 203 ? 20.308 -34.741 -45.536 1.00 32.66 203 ASP A O 1
ATOM 1658 N N . ASP A 1 204 ? 21.150 -35.227 -43.513 1.00 33.50 204 ASP A N 1
ATOM 1659 C CA . ASP A 1 204 ? 22.459 -35.700 -43.959 1.00 33.50 204 ASP A CA 1
ATOM 1660 C C . ASP A 1 204 ? 22.888 -36.859 -43.052 1.00 33.50 204 ASP A C 1
ATOM 1662 O O . ASP A 1 204 ? 23.252 -36.710 -41.884 1.00 33.50 204 ASP A O 1
ATOM 1666 N N . VAL A 1 205 ? 22.770 -38.053 -43.624 1.00 32.53 205 VAL A N 1
ATOM 1667 C CA . VAL A 1 205 ? 23.152 -39.346 -43.061 1.00 32.53 205 VAL A CA 1
ATOM 1668 C C . VAL A 1 205 ? 24.668 -39.507 -43.146 1.00 32.53 205 VAL A C 1
ATOM 1670 O O . VAL A 1 205 ? 25.198 -39.550 -44.253 1.00 32.53 205 VAL A O 1
ATOM 1673 N N . VAL A 1 206 ? 25.348 -39.729 -42.014 1.00 32.19 206 VAL A N 1
ATOM 1674 C CA . VAL A 1 206 ? 26.571 -40.554 -41.962 1.00 32.19 206 VAL A CA 1
ATOM 1675 C C . VAL A 1 206 ? 26.590 -41.373 -40.665 1.00 32.19 206 VAL A C 1
ATOM 1677 O O . VAL A 1 206 ? 26.422 -40.849 -39.567 1.00 32.19 206 VAL A O 1
ATOM 1680 N N . THR A 1 207 ? 26.766 -42.679 -40.837 1.00 30.59 207 THR A N 1
ATOM 1681 C CA . THR A 1 207 ? 26.787 -43.773 -39.858 1.00 30.59 207 THR A CA 1
ATOM 1682 C C . THR A 1 207 ? 28.173 -43.959 -39.217 1.00 30.59 207 THR A C 1
ATOM 1684 O O . THR A 1 207 ? 29.173 -43.799 -39.911 1.00 30.59 207 THR A O 1
ATOM 1687 N N . ASP A 1 208 ? 28.258 -44.305 -37.922 1.00 31.47 208 ASP A N 1
ATOM 1688 C CA . ASP A 1 208 ? 28.692 -45.645 -37.453 1.00 31.47 208 ASP A CA 1
ATOM 1689 C C . ASP A 1 208 ? 28.971 -45.748 -35.927 1.00 31.47 208 ASP A C 1
ATOM 1691 O O . ASP A 1 208 ? 29.728 -44.977 -35.345 1.00 31.47 208 ASP A O 1
ATOM 1695 N N . GLU A 1 209 ? 28.373 -46.808 -35.364 1.00 32.03 209 GLU A N 1
ATOM 1696 C CA . GLU A 1 209 ? 28.735 -47.677 -34.222 1.00 32.03 209 GLU A CA 1
ATOM 1697 C C . GLU A 1 209 ? 28.643 -47.279 -32.720 1.00 32.03 209 GLU A C 1
ATOM 1699 O O . GLU A 1 209 ? 28.833 -46.126 -32.333 1.00 32.03 209 GLU A O 1
ATOM 1704 N N . PRO A 1 210 ? 28.317 -48.265 -31.833 1.00 31.42 210 PRO A N 1
ATOM 1705 C CA . PRO A 1 210 ? 27.852 -48.034 -30.466 1.00 31.42 210 PRO A CA 1
ATOM 1706 C C . PRO A 1 210 ? 28.925 -48.296 -29.395 1.00 31.42 210 PRO A C 1
ATOM 1708 O O . PRO A 1 210 ? 29.733 -49.217 -29.503 1.00 31.42 210 PRO A O 1
ATOM 1711 N N . VAL A 1 211 ? 28.854 -47.570 -28.275 1.00 29.23 211 VAL A N 1
ATOM 1712 C CA . VAL A 1 211 ? 29.591 -47.916 -27.048 1.00 29.23 211 VAL A CA 1
ATOM 1713 C C . VAL A 1 211 ? 28.614 -48.092 -25.888 1.00 29.23 211 VAL A C 1
ATOM 1715 O O . VAL A 1 211 ? 27.987 -47.150 -25.414 1.00 29.23 211 VAL A O 1
ATOM 1718 N N . THR A 1 212 ? 28.499 -49.335 -25.430 1.00 28.39 212 THR A N 1
ATOM 1719 C CA . THR A 1 212 ? 27.838 -49.761 -24.191 1.00 28.39 212 THR A CA 1
ATOM 1720 C C . THR A 1 212 ? 28.751 -49.554 -22.983 1.00 28.39 212 THR A C 1
ATOM 1722 O O . THR A 1 212 ? 29.840 -50.121 -22.999 1.00 28.39 212 THR A O 1
ATOM 1725 N N . VAL A 1 213 ? 28.289 -48.904 -21.902 1.00 29.16 213 VAL A N 1
ATOM 1726 C CA . VAL A 1 213 ? 28.737 -49.203 -20.520 1.00 29.16 213 VAL A CA 1
ATOM 1727 C C . VAL A 1 213 ? 27.614 -48.943 -19.493 1.00 29.16 213 VAL A C 1
ATOM 1729 O O . VAL A 1 213 ? 27.192 -47.813 -19.287 1.00 29.16 213 VAL A O 1
ATOM 1732 N N . ALA A 1 214 ? 27.180 -50.054 -18.890 1.00 27.56 214 ALA A N 1
ATOM 1733 C CA . ALA A 1 214 ? 26.708 -50.344 -17.527 1.00 27.56 214 ALA A CA 1
ATOM 1734 C C . ALA A 1 214 ? 25.886 -49.348 -16.670 1.00 27.56 214 ALA A C 1
ATOM 1736 O O . ALA A 1 214 ? 26.266 -48.218 -16.380 1.00 27.56 214 ALA A O 1
ATOM 1737 N N . SER A 1 215 ? 24.805 -49.926 -16.139 1.00 28.73 215 SER A N 1
ATOM 1738 C CA . SER A 1 215 ? 23.986 -49.564 -14.980 1.00 28.73 215 SER A CA 1
ATOM 1739 C C . SER A 1 215 ? 24.731 -49.594 -13.639 1.00 28.73 215 SER A C 1
ATOM 1741 O O . SER A 1 215 ? 25.568 -50.469 -13.448 1.00 28.73 215 SER A O 1
ATOM 1743 N N . GLU A 1 216 ? 24.318 -48.752 -12.683 1.00 27.94 216 GLU A N 1
ATOM 1744 C CA . GLU A 1 216 ? 23.767 -49.136 -11.359 1.00 27.94 216 GLU A CA 1
ATOM 1745 C C . GLU A 1 216 ? 23.689 -47.926 -10.407 1.00 27.94 216 GLU A C 1
ATOM 1747 O O . GLU A 1 216 ? 24.575 -47.075 -10.393 1.00 27.94 216 GLU A O 1
ATOM 1752 N N . GLY A 1 217 ? 22.629 -47.861 -9.588 1.00 28.48 217 GLY A N 1
ATOM 1753 C CA . GLY A 1 217 ? 22.533 -46.907 -8.475 1.00 28.48 217 GLY A CA 1
ATOM 1754 C C . GLY A 1 217 ? 21.113 -46.473 -8.107 1.00 28.48 217 GLY A C 1
ATOM 1755 O O . GLY A 1 217 ? 20.789 -45.293 -8.192 1.00 28.48 217 GLY A O 1
ATOM 1756 N N . THR A 1 218 ? 20.253 -47.408 -7.700 1.00 28.94 218 THR A N 1
ATOM 1757 C CA . THR A 1 218 ? 18.953 -47.116 -7.071 1.00 28.94 218 THR A CA 1
ATOM 1758 C C . THR A 1 218 ? 19.171 -46.814 -5.584 1.00 28.94 218 THR A C 1
ATOM 1760 O O . THR A 1 218 ? 19.803 -47.611 -4.896 1.00 28.94 218 THR A O 1
ATOM 1763 N N . VAL A 1 219 ? 18.645 -45.697 -5.070 1.00 33.41 219 VAL A N 1
ATOM 1764 C CA . VAL A 1 219 ? 18.580 -45.430 -3.620 1.00 33.41 219 VAL A CA 1
ATOM 1765 C C . VAL A 1 219 ? 17.131 -45.573 -3.162 1.00 33.41 219 VAL A C 1
ATOM 1767 O O . VAL A 1 219 ? 16.250 -44.830 -3.592 1.00 33.41 219 VAL A O 1
ATOM 1770 N N . ASP A 1 220 ? 16.916 -46.580 -2.320 1.00 30.19 220 ASP A N 1
ATOM 1771 C CA . ASP A 1 220 ? 15.688 -46.906 -1.596 1.00 30.19 220 ASP A CA 1
ATOM 1772 C C . ASP A 1 220 ? 15.466 -45.909 -0.443 1.00 30.19 220 ASP A C 1
ATOM 1774 O O . ASP A 1 220 ? 16.378 -45.642 0.336 1.00 30.19 220 ASP A O 1
ATOM 1778 N N . ASN A 1 221 ? 14.253 -45.359 -0.347 1.00 31.25 221 ASN A N 1
ATOM 1779 C CA . ASN A 1 221 ? 13.806 -44.465 0.728 1.00 31.25 221 ASN A CA 1
ATOM 1780 C C . ASN A 1 221 ? 12.554 -45.027 1.426 1.00 31.25 221 ASN A C 1
ATOM 1782 O O . ASN A 1 221 ? 11.605 -44.308 1.750 1.00 31.25 221 ASN A O 1
ATOM 1786 N N . SER A 1 222 ? 12.529 -46.331 1.680 1.00 30.05 222 SER A N 1
ATOM 1787 C CA . SER A 1 222 ? 11.622 -46.899 2.669 1.00 30.05 222 SER A CA 1
ATOM 1788 C C . SER A 1 222 ? 12.120 -46.531 4.072 1.00 30.05 222 SER A C 1
ATOM 1790 O O . SER A 1 222 ? 13.150 -47.020 4.501 1.00 30.05 222 SER A O 1
ATOM 1792 N N . HIS A 1 223 ? 11.440 -45.591 4.747 1.00 31.02 223 HIS A N 1
ATOM 1793 C CA . HIS A 1 223 ? 11.214 -45.517 6.209 1.00 31.02 223 HIS A CA 1
ATOM 1794 C C . HIS A 1 223 ? 10.764 -44.106 6.638 1.00 31.02 223 HIS A C 1
ATOM 1796 O O . HIS A 1 223 ? 11.539 -43.343 7.202 1.00 31.02 223 HIS A O 1
ATOM 1802 N N . VAL A 1 224 ? 9.473 -43.789 6.483 1.00 32.09 224 VAL A N 1
ATOM 1803 C CA . VAL A 1 224 ? 8.768 -42.929 7.453 1.00 32.09 224 VAL A CA 1
ATOM 1804 C C . VAL A 1 224 ? 7.367 -43.502 7.665 1.00 32.09 224 VAL A C 1
ATOM 1806 O O . VAL A 1 224 ? 6.464 -43.325 6.854 1.00 32.09 224 VAL A O 1
ATOM 1809 N N . ASN A 1 225 ? 7.218 -44.239 8.764 1.00 28.23 225 ASN A N 1
ATOM 1810 C CA . ASN A 1 225 ? 5.946 -44.740 9.276 1.00 28.23 225 ASN A CA 1
ATOM 1811 C C . ASN A 1 225 ? 5.147 -43.562 9.856 1.00 28.23 225 ASN A C 1
ATOM 1813 O O . ASN A 1 225 ? 5.578 -42.963 10.840 1.00 28.23 225 ASN A O 1
ATOM 1817 N N . ILE A 1 226 ? 3.977 -43.255 9.292 1.00 32.12 226 ILE A N 1
ATOM 1818 C CA . ILE A 1 226 ? 2.985 -42.385 9.936 1.00 32.12 226 ILE A CA 1
ATOM 1819 C C . ILE A 1 226 ? 1.962 -43.298 10.609 1.00 32.12 226 ILE A C 1
ATOM 1821 O O . ILE A 1 226 ? 1.192 -43.992 9.947 1.00 32.12 226 ILE A O 1
ATOM 1825 N N . ALA A 1 227 ? 1.983 -43.322 11.940 1.00 31.48 227 ALA A N 1
ATOM 1826 C CA . ALA A 1 227 ? 0.969 -43.994 12.734 1.00 31.48 227 ALA A CA 1
ATOM 1827 C C . ALA A 1 227 ? -0.362 -43.231 12.639 1.00 31.48 227 ALA A C 1
ATOM 1829 O O . ALA A 1 227 ? -0.444 -42.046 12.962 1.00 31.48 227 ALA A O 1
ATOM 1830 N N . ASN A 1 228 ? -1.396 -43.953 12.209 1.00 29.73 228 ASN A N 1
ATOM 1831 C CA . ASN A 1 228 ? -2.803 -43.580 12.296 1.00 29.73 228 ASN A CA 1
ATOM 1832 C C . ASN A 1 228 ? -3.194 -43.232 13.739 1.00 29.73 228 ASN A C 1
ATOM 1834 O O . ASN A 1 228 ? -3.020 -44.058 14.636 1.00 29.73 228 ASN A O 1
ATOM 1838 N N . VAL A 1 229 ? -3.845 -42.086 13.940 1.00 31.48 229 VAL A N 1
ATOM 1839 C CA . VAL A 1 229 ? -4.754 -41.897 15.076 1.00 31.48 229 VAL A CA 1
ATOM 1840 C C . VAL A 1 229 ? -6.153 -41.702 14.513 1.00 31.48 229 VAL A C 1
ATOM 1842 O O . VAL A 1 229 ? -6.419 -40.790 13.735 1.00 31.48 229 VAL A O 1
ATOM 1845 N N . GLN A 1 230 ? -7.009 -42.654 14.866 1.00 32.28 230 GLN A N 1
ATOM 1846 C CA . GLN A 1 230 ? -8.396 -42.768 14.454 1.00 32.28 230 GLN A CA 1
ATOM 1847 C C . GLN A 1 230 ? -9.265 -41.684 15.100 1.00 32.28 230 GLN A C 1
ATOM 1849 O O . GLN A 1 230 ? -9.092 -41.336 16.267 1.00 32.28 230 GLN A O 1
ATOM 1854 N N . ASN A 1 231 ? -10.248 -41.229 14.322 1.00 28.92 231 ASN A N 1
ATOM 1855 C CA . ASN A 1 231 ? -11.453 -40.548 14.779 1.00 28.92 231 ASN A CA 1
ATOM 1856 C C . ASN A 1 231 ? -12.105 -41.294 15.951 1.00 28.92 231 ASN A C 1
ATOM 1858 O O . ASN A 1 231 ? -12.410 -42.481 15.828 1.00 28.92 231 ASN A O 1
ATOM 1862 N N . VAL A 1 232 ? -12.433 -40.567 17.020 1.00 32.16 232 VAL A N 1
ATOM 1863 C CA . VAL A 1 232 ? -13.557 -40.918 17.891 1.00 32.16 232 VAL A CA 1
ATOM 1864 C C . VAL A 1 232 ? -14.447 -39.692 18.036 1.00 32.16 232 VAL A C 1
ATOM 1866 O O . VAL A 1 232 ? -14.071 -38.662 18.588 1.00 32.16 232 VAL A O 1
ATOM 1869 N N . ASP A 1 233 ? -15.627 -39.864 17.469 1.00 32.44 233 ASP A N 1
ATOM 1870 C CA . ASP A 1 233 ? -16.818 -39.036 17.495 1.00 32.44 233 ASP A CA 1
ATOM 1871 C C . ASP A 1 233 ? -17.408 -38.979 18.918 1.00 32.44 233 ASP A C 1
ATOM 1873 O O . ASP A 1 233 ? -17.705 -40.035 19.477 1.00 32.44 233 ASP A O 1
ATOM 1877 N N . GLN A 1 234 ? -17.579 -37.787 19.512 1.00 33.00 234 GLN A N 1
ATOM 1878 C CA . GLN A 1 234 ? -18.516 -37.558 20.628 1.00 33.00 234 GLN A CA 1
ATOM 1879 C C . GLN A 1 234 ? -19.081 -36.125 20.606 1.00 33.00 234 GLN A C 1
ATOM 1881 O O . GLN A 1 234 ? -18.407 -35.149 20.935 1.00 33.00 234 GLN A O 1
ATOM 1886 N N . GLN A 1 235 ? -20.363 -36.028 20.251 1.00 34.09 235 GLN A N 1
ATOM 1887 C CA . GLN A 1 235 ? -21.253 -34.881 20.467 1.00 34.09 235 GLN A CA 1
ATOM 1888 C C . GLN A 1 235 ? -21.652 -34.715 21.962 1.00 34.09 235 GLN A C 1
ATOM 1890 O O . GLN A 1 235 ? -21.413 -35.613 22.771 1.00 34.09 235 GLN A O 1
ATOM 1895 N N . PRO A 1 236 ? -22.238 -33.561 22.359 1.00 37.75 236 PRO A N 1
ATOM 1896 C CA . PRO A 1 236 ? -22.054 -32.962 23.683 1.00 37.75 236 PRO A CA 1
ATOM 1897 C C . PRO A 1 236 ? -23.074 -33.415 24.735 1.00 37.75 236 PRO A C 1
ATOM 1899 O O . PRO A 1 236 ? -24.206 -33.786 24.422 1.00 37.75 236 PRO A O 1
ATOM 1902 N N . ARG A 1 237 ? -22.697 -33.282 26.014 1.00 32.25 237 ARG A N 1
ATOM 1903 C CA . ARG A 1 237 ? -23.624 -33.380 27.148 1.00 32.25 237 ARG A CA 1
ATOM 1904 C C . ARG A 1 237 ? -24.085 -31.993 27.592 1.00 32.25 237 ARG A C 1
ATOM 1906 O O . ARG A 1 237 ? -23.281 -31.078 27.739 1.00 32.25 237 ARG A O 1
ATOM 1913 N N . LYS A 1 238 ? -25.403 -31.890 27.759 1.00 34.97 238 LYS A N 1
ATOM 1914 C CA . LYS A 1 238 ? -26.131 -30.801 28.406 1.00 34.97 238 LYS A CA 1
ATOM 1915 C C . LYS A 1 238 ? -25.867 -30.796 29.916 1.00 34.97 238 LYS A C 1
ATOM 1917 O O . LYS A 1 238 ? -25.530 -31.836 30.475 1.00 34.97 238 LYS A O 1
ATOM 1922 N N . ASP A 1 239 ? -26.154 -29.634 30.495 1.00 44.84 239 ASP A N 1
ATOM 1923 C CA . ASP A 1 239 ? -26.369 -29.339 31.915 1.00 44.84 239 ASP A CA 1
ATOM 1924 C C . ASP A 1 239 ? -25.102 -29.112 32.752 1.00 44.84 239 ASP A C 1
ATOM 1926 O O . ASP A 1 239 ? -24.429 -30.056 33.141 1.00 44.84 239 ASP A O 1
ATOM 1930 N N . GLU A 1 240 ? -24.805 -27.833 33.028 1.00 39.28 240 GLU A N 1
ATOM 1931 C CA . GLU A 1 240 ? -24.637 -27.271 34.383 1.00 39.28 240 GLU A CA 1
ATOM 1932 C C . GLU A 1 240 ? -24.352 -25.748 34.310 1.00 39.28 240 GLU A C 1
ATOM 1934 O O . GLU A 1 240 ? -23.348 -25.329 33.742 1.00 39.28 240 GLU A O 1
ATOM 1939 N N . LEU A 1 241 ? -25.319 -24.975 34.839 1.00 37.94 241 LEU A N 1
ATOM 1940 C CA . LEU A 1 241 ? -25.316 -23.598 35.391 1.00 37.94 241 LEU A CA 1
ATOM 1941 C C . LEU A 1 241 ? -24.363 -22.519 34.835 1.00 37.94 241 LEU A C 1
ATOM 1943 O O . LEU A 1 241 ? -23.145 -22.568 35.106 1.00 37.94 241 LEU A O 1
#

InterPro domains:
  IPR002018 Carboxylesterase, type B [PF00135] (1-162)
  IPR029058 Alpha/Beta hydrolase fold [G3DSA:3.40.50.1820] (1-177)
  IPR029058 Alpha/Beta hydrolase fold [SSF53474] (13-172)
  IPR050309 Type-B Carboxylesterase/Lipase [PTHR11559] (4-174)